Protein AF-A0A7Z8VTH8-F1 (afdb_monomer_lite)

Secondary structure (DSSP, 8-state):
-HHHHHHHHHHHHHHHHHHHHHHHHHHHHHHHTTT-----TTHHHHHHHHHHHHHHHHHHHHHHHTTS-HHHHHH-TTTTHHHHHHHHHHHHHHHHHHHHHHHHHHHHHHHHHHHHHHHHHHHHHHHHHHHHHHHHHHHHHHHHHHHHHHHHHHHHHHHHHHHHHHHHHHHHHHS-----PPPPP---S-----HHHHHHHHHHHHHHHHHHHHHHHHHHH--------------------SSHHHHHHHTTSGGGS---------------

pLDDT: mean 79.82, std 19.03, range [37.94, 98.25]

Structure (mmCIF, N/CA/C/O backbone):
data_AF-A0A7Z8VTH8-F1
#
_entry.id   AF-A0A7Z8VTH8-F1
#
loop_
_atom_site.group_PDB
_atom_site.id
_atom_site.type_symbol
_atom_site.label_atom_id
_atom_site.label_alt_id
_atom_site.label_comp_id
_atom_site.label_asym_id
_atom_site.label_entity_id
_atom_site.label_seq_id
_atom_site.pdbx_PDB_ins_code
_atom_site.Cartn_x
_atom_site.Cartn_y
_atom_site.Cartn_z
_atom_site.occupancy
_atom_site.B_iso_or_equiv
_atom_site.auth_seq_id
_atom_site.auth_comp_id
_atom_site.auth_asym_id
_atom_site.auth_atom_id
_atom_site.pdbx_PDB_model_num
ATOM 1 N N . MET A 1 1 ? -20.161 9.869 16.207 1.00 66.50 1 MET A N 1
ATOM 2 C CA . MET A 1 1 ? -20.564 9.510 14.821 1.00 66.50 1 MET A CA 1
ATOM 3 C C . MET A 1 1 ? -19.624 10.019 13.720 1.00 66.50 1 MET A C 1
ATOM 5 O O . MET A 1 1 ? -19.183 9.193 12.929 1.00 66.50 1 MET A O 1
ATOM 9 N N . ALA A 1 2 ? -19.287 11.316 13.635 1.00 85.69 2 ALA A N 1
ATOM 10 C CA . ALA A 1 2 ? -18.495 11.866 12.516 1.00 85.69 2 ALA A CA 1
ATOM 11 C C . ALA A 1 2 ? -17.156 11.136 12.246 1.00 85.69 2 ALA A C 1
ATOM 13 O O . ALA A 1 2 ? -16.890 10.750 11.109 1.00 85.69 2 ALA A O 1
ATOM 14 N N . ARG A 1 3 ? -16.361 10.862 13.294 1.00 85.38 3 ARG A N 1
ATOM 15 C CA . ARG A 1 3 ? -15.050 10.185 13.196 1.00 85.38 3 ARG A CA 1
ATOM 16 C C . ARG A 1 3 ? -15.114 8.802 12.532 1.00 85.38 3 ARG A C 1
ATOM 18 O O . ARG A 1 3 ? -14.279 8.510 11.686 1.00 85.38 3 ARG A O 1
ATOM 25 N N . PHE A 1 4 ? -16.119 7.981 12.848 1.00 87.94 4 PHE A N 1
ATOM 26 C CA . PHE A 1 4 ? -16.280 6.656 12.232 1.00 87.94 4 PHE A CA 1
ATOM 27 C C . PHE A 1 4 ? -16.611 6.754 10.734 1.00 87.94 4 PHE A C 1
ATOM 29 O O . PHE A 1 4 ? -16.011 6.055 9.923 1.00 87.94 4 PHE A O 1
ATOM 36 N N . ARG A 1 5 ? -17.502 7.680 10.341 1.00 89.38 5 ARG A N 1
ATOM 37 C CA . ARG A 1 5 ? -17.813 7.927 8.919 1.00 89.38 5 ARG A CA 1
ATOM 38 C C . ARG A 1 5 ? -16.582 8.420 8.151 1.00 89.38 5 ARG A C 1
ATOM 40 O O . ARG A 1 5 ? -16.331 7.952 7.044 1.00 89.38 5 ARG A O 1
ATOM 47 N N . ALA A 1 6 ? -15.801 9.323 8.749 1.00 92.38 6 ALA A N 1
ATOM 48 C CA . ALA A 1 6 ? -14.549 9.811 8.173 1.00 92.38 6 ALA A CA 1
ATOM 49 C C . ALA A 1 6 ? -13.518 8.683 7.996 1.00 92.38 6 ALA A C 1
ATOM 51 O O . ALA A 1 6 ? -12.901 8.586 6.939 1.00 92.38 6 ALA A O 1
ATOM 52 N N . LEU A 1 7 ? -13.390 7.792 8.984 1.00 93.00 7 LEU A N 1
ATOM 53 C CA . LEU A 1 7 ? -12.475 6.652 8.933 1.00 93.00 7 LEU A CA 1
ATOM 54 C C . LEU A 1 7 ? -12.912 5.578 7.920 1.00 93.00 7 LEU A C 1
ATOM 56 O O . LEU A 1 7 ? -12.076 4.973 7.259 1.00 93.00 7 LEU A O 1
ATOM 60 N N . ASN A 1 8 ? -14.219 5.378 7.728 1.00 93.94 8 ASN A N 1
ATOM 61 C CA . ASN A 1 8 ? -14.727 4.507 6.666 1.00 93.94 8 ASN A CA 1
ATOM 62 C C . ASN A 1 8 ? -14.492 5.119 5.268 1.00 93.94 8 ASN A C 1
ATOM 64 O O . ASN A 1 8 ? -14.147 4.412 4.324 1.00 93.94 8 ASN A O 1
ATOM 68 N N . LYS A 1 9 ? -14.602 6.451 5.134 1.00 95.94 9 LYS A N 1
ATOM 69 C CA . LYS A 1 9 ? -14.237 7.167 3.898 1.00 95.94 9 LYS A CA 1
ATOM 70 C C . LYS A 1 9 ? -12.737 7.047 3.599 1.00 95.94 9 LYS A C 1
ATOM 72 O O . LYS A 1 9 ? -12.383 6.776 2.454 1.00 95.94 9 LYS A O 1
ATOM 77 N N . SER A 1 10 ? -11.864 7.217 4.596 1.00 95.12 10 SER A N 1
ATOM 78 C CA . SER A 1 10 ? -10.416 7.057 4.399 1.00 95.12 10 SER A CA 1
ATOM 79 C C . SER A 1 10 ? -10.020 5.603 4.143 1.00 95.12 10 SER A C 1
ATOM 81 O O . SER A 1 10 ? -9.118 5.371 3.345 1.00 95.12 10 SER A O 1
ATOM 83 N N . PHE A 1 11 ? -10.723 4.622 4.721 1.00 96.50 11 PHE A N 1
ATOM 84 C CA . PHE A 1 11 ? -10.548 3.208 4.383 1.00 96.50 11 PHE A CA 1
ATOM 85 C C . PHE A 1 11 ? -10.874 2.929 2.915 1.00 96.50 11 PHE A C 1
ATOM 87 O O . PHE A 1 11 ? -10.060 2.320 2.227 1.00 96.50 11 PHE A O 1
ATOM 94 N N . ASN A 1 12 ? -12.013 3.417 2.415 1.00 96.31 12 ASN A N 1
ATOM 95 C CA . ASN A 1 12 ? -12.378 3.257 1.007 1.00 96.31 12 ASN A CA 1
ATOM 96 C C . ASN A 1 12 ? -11.332 3.900 0.083 1.00 96.31 12 ASN A C 1
ATOM 98 O O . ASN A 1 12 ? -10.871 3.244 -0.845 1.00 96.31 12 ASN A O 1
ATOM 102 N N . ALA A 1 13 ? -10.893 5.127 0.385 1.00 97.00 13 ALA A N 1
ATOM 103 C CA . ALA A 1 13 ? -9.860 5.818 -0.389 1.00 97.00 13 ALA A CA 1
ATOM 104 C C . ALA A 1 13 ? -8.500 5.090 -0.356 1.00 97.00 13 ALA A C 1
ATOM 106 O O . ALA A 1 13 ? -7.877 4.900 -1.395 1.00 97.00 13 ALA A O 1
ATOM 107 N N . ALA A 1 14 ? -8.049 4.623 0.813 1.00 96.38 14 ALA A N 1
ATOM 108 C CA . ALA A 1 14 ? -6.799 3.869 0.942 1.00 96.38 14 ALA A CA 1
ATOM 109 C C . ALA A 1 14 ? -6.876 2.472 0.302 1.00 96.38 14 ALA A C 1
ATOM 111 O O . ALA A 1 14 ? -5.869 1.956 -0.176 1.00 96.38 14 ALA A O 1
ATOM 112 N N . SER A 1 15 ? -8.062 1.858 0.276 1.00 96.75 15 SER A N 1
ATOM 113 C CA . SER A 1 15 ? -8.313 0.593 -0.419 1.00 96.75 15 SER A CA 1
ATOM 114 C C . SER A 1 15 ? -8.270 0.785 -1.935 1.00 96.75 15 SER A C 1
ATOM 116 O O . SER A 1 15 ? -7.608 0.023 -2.636 1.00 96.75 15 SER A O 1
ATOM 118 N N . GLU A 1 16 ? -8.900 1.849 -2.441 1.00 97.62 16 GLU A N 1
ATOM 119 C CA . GLU A 1 16 ? -8.826 2.247 -3.847 1.00 97.62 16 GLU A CA 1
ATOM 120 C C . GLU A 1 16 ? -7.375 2.535 -4.263 1.00 97.62 16 GLU A C 1
ATOM 122 O O . GLU A 1 16 ? -6.918 2.032 -5.289 1.00 97.62 16 GLU A O 1
ATOM 127 N N . GLU A 1 17 ? -6.617 3.257 -3.434 1.00 97.38 17 GLU A N 1
ATOM 128 C CA . GLU A 1 17 ? -5.207 3.554 -3.697 1.00 97.38 17 GLU A CA 1
ATOM 129 C C . GLU A 1 17 ? -4.325 2.295 -3.658 1.00 97.38 17 GLU A C 1
ATOM 131 O O . GLU A 1 17 ? -3.475 2.101 -4.527 1.00 97.38 17 GLU A O 1
ATOM 136 N N . ALA A 1 18 ? -4.567 1.365 -2.727 1.00 97.12 18 ALA A N 1
ATOM 137 C CA . ALA A 1 18 ? -3.875 0.073 -2.687 1.00 97.12 18 ALA A CA 1
ATOM 138 C C . ALA A 1 18 ? -4.177 -0.800 -3.922 1.00 97.12 18 ALA A C 1
ATOM 140 O O . ALA A 1 18 ? -3.316 -1.561 -4.365 1.00 97.12 18 ALA A O 1
ATOM 141 N N . VAL A 1 19 ? -5.374 -0.680 -4.510 1.00 97.94 19 VAL A N 1
ATOM 142 C CA . VAL A 1 19 ? -5.742 -1.363 -5.763 1.00 97.94 19 VAL A CA 1
ATOM 143 C C . VAL A 1 19 ? -5.096 -0.681 -6.974 1.00 97.94 19 VAL A C 1
ATOM 145 O O . VAL A 1 19 ? -4.541 -1.378 -7.824 1.00 97.94 19 VAL A O 1
ATOM 148 N N . LYS A 1 20 ? -5.101 0.657 -7.045 1.00 97.94 20 LYS A N 1
ATOM 149 C CA . LYS A 1 20 ? -4.452 1.432 -8.120 1.00 97.94 20 LYS A CA 1
ATOM 150 C C . LYS A 1 20 ? -2.940 1.214 -8.152 1.00 97.94 20 LYS A C 1
ATOM 152 O O . LYS A 1 20 ? -2.399 0.862 -9.200 1.00 97.94 20 LYS A O 1
ATOM 157 N N . SER A 1 21 ? -2.269 1.361 -7.012 1.00 97.62 21 SER A N 1
ATOM 158 C CA . SER A 1 21 ? -0.819 1.147 -6.894 1.00 97.62 21 SER A CA 1
ATOM 159 C C . SER A 1 21 ? -0.431 -0.303 -7.206 1.00 97.62 21 SER A C 1
ATOM 161 O O . SER A 1 21 ? 0.520 -0.530 -7.955 1.00 97.62 21 SER A O 1
ATOM 163 N N . LYS A 1 22 ? -1.220 -1.297 -6.766 1.00 97.62 22 LYS A N 1
ATOM 164 C CA . LYS A 1 22 ? -1.027 -2.693 -7.194 1.00 97.62 22 LYS A CA 1
ATOM 165 C C . LYS A 1 22 ? -1.185 -2.864 -8.707 1.00 97.62 22 LYS A C 1
ATOM 167 O O . LYS A 1 22 ? -0.344 -3.500 -9.335 1.00 97.62 22 LYS A O 1
ATOM 172 N N . ALA A 1 23 ? -2.228 -2.290 -9.309 1.00 97.38 23 ALA A N 1
ATOM 173 C CA . ALA A 1 23 ? -2.442 -2.375 -10.752 1.00 97.38 23 ALA A CA 1
ATOM 174 C C . ALA A 1 23 ? -1.300 -1.713 -11.548 1.00 97.38 23 ALA A C 1
ATOM 176 O O . ALA A 1 23 ? -0.911 -2.233 -12.595 1.00 97.38 23 ALA A O 1
ATOM 177 N N . ARG A 1 24 ? -0.717 -0.617 -11.035 1.00 95.69 24 ARG A N 1
ATOM 178 C CA . ARG A 1 24 ? 0.490 0.029 -11.581 1.00 95.69 24 ARG A CA 1
ATOM 179 C C . ARG A 1 24 ? 1.700 -0.911 -11.526 1.00 95.69 24 ARG A C 1
ATOM 181 O O . ARG A 1 24 ? 2.345 -1.107 -12.554 1.00 95.69 24 ARG A O 1
ATOM 188 N N . LEU A 1 25 ? 1.965 -1.535 -10.377 1.00 96.75 25 LEU A N 1
ATOM 189 C CA . LEU A 1 25 ? 3.042 -2.518 -10.201 1.00 96.75 25 LEU A CA 1
ATOM 190 C C . LEU A 1 25 ? 2.874 -3.729 -11.137 1.00 96.75 25 LEU A C 1
ATOM 192 O O . LEU A 1 25 ? 3.803 -4.096 -11.857 1.00 96.75 25 LEU A O 1
ATOM 196 N N . ASP A 1 26 ? 1.671 -4.302 -11.205 1.00 96.50 26 ASP A N 1
ATOM 197 C CA . ASP A 1 26 ? 1.352 -5.414 -12.107 1.00 96.50 26 ASP A CA 1
ATOM 198 C C . ASP A 1 26 ? 1.498 -5.011 -13.586 1.00 96.50 26 ASP A C 1
ATOM 200 O O . ASP A 1 26 ? 1.944 -5.816 -14.408 1.00 96.50 26 ASP A O 1
ATOM 204 N N . ALA A 1 27 ? 1.151 -3.772 -13.952 1.00 94.75 27 ALA A N 1
ATOM 205 C CA . ALA A 1 27 ? 1.325 -3.250 -15.306 1.00 94.75 27 ALA A CA 1
ATOM 206 C C . ALA A 1 27 ? 2.806 -3.063 -15.676 1.00 94.75 27 ALA A C 1
ATOM 208 O O . ALA A 1 27 ? 3.191 -3.444 -16.785 1.00 94.75 27 ALA A O 1
ATOM 209 N N . VAL A 1 28 ? 3.630 -2.546 -14.756 1.00 93.94 28 VAL A N 1
ATOM 210 C CA . VAL A 1 28 ? 5.092 -2.428 -14.910 1.00 93.94 28 VAL A CA 1
ATOM 211 C C . VAL A 1 28 ? 5.719 -3.810 -15.089 1.00 93.94 28 VAL A C 1
ATOM 213 O O . VAL A 1 28 ? 6.362 -4.053 -16.111 1.00 93.94 28 VAL A O 1
ATOM 216 N N . ASN A 1 29 ? 5.433 -4.756 -14.191 1.00 94.69 29 ASN A N 1
ATOM 217 C CA . ASN A 1 29 ? 5.931 -6.133 -14.279 1.00 94.69 29 ASN A CA 1
ATOM 218 C C . ASN A 1 29 ? 5.522 -6.811 -15.599 1.00 94.69 29 ASN A C 1
ATOM 220 O O . ASN A 1 29 ? 6.360 -7.378 -16.300 1.00 94.69 29 ASN A O 1
ATOM 224 N N . LYS A 1 30 ? 4.252 -6.684 -16.014 1.00 94.62 30 LYS A N 1
ATOM 225 C CA . LYS A 1 30 ? 3.772 -7.204 -17.310 1.00 94.62 30 LYS A CA 1
ATOM 226 C C . LYS A 1 30 ? 4.384 -6.486 -18.513 1.00 94.62 30 LYS A C 1
ATOM 228 O O . LYS A 1 30 ? 4.374 -7.042 -19.608 1.00 94.62 30 LYS A O 1
ATOM 233 N N . ALA A 1 31 ? 4.829 -5.240 -18.390 1.00 90.75 31 ALA A N 1
ATOM 234 C CA . ALA A 1 31 ? 5.478 -4.518 -19.481 1.00 90.75 31 ALA A CA 1
ATOM 235 C C . ALA A 1 31 ? 6.957 -4.918 -19.616 1.00 90.75 31 ALA A C 1
ATOM 237 O O . ALA A 1 31 ? 7.385 -5.208 -20.734 1.00 90.75 31 ALA A O 1
ATOM 238 N N . ILE A 1 32 ? 7.675 -5.064 -18.495 1.00 89.12 32 ILE A N 1
ATOM 239 C CA . ILE A 1 32 ? 9.040 -5.614 -18.435 1.00 89.12 32 ILE A CA 1
ATOM 240 C C . ILE A 1 32 ? 9.062 -7.049 -18.986 1.00 89.12 32 ILE A C 1
ATOM 242 O O . ILE A 1 32 ? 9.819 -7.337 -19.908 1.00 89.12 32 ILE A O 1
ATOM 246 N N . ALA A 1 33 ? 8.150 -7.920 -18.535 1.00 89.81 33 ALA A N 1
ATOM 247 C CA . ALA A 1 33 ? 8.037 -9.303 -19.021 1.00 89.81 33 ALA A CA 1
ATOM 248 C C . ALA A 1 33 ? 7.705 -9.422 -20.525 1.00 89.81 33 ALA A C 1
ATOM 250 O O . ALA A 1 33 ? 7.958 -10.455 -21.137 1.00 89.81 33 ALA A O 1
ATOM 251 N N . ARG A 1 34 ? 7.149 -8.367 -21.140 1.00 90.38 34 ARG A N 1
ATOM 252 C CA . ARG A 1 34 ? 6.893 -8.277 -22.592 1.00 90.38 34 ARG A CA 1
ATOM 253 C C . ARG A 1 34 ? 8.010 -7.552 -23.358 1.00 90.38 34 ARG A C 1
ATOM 255 O O . ARG A 1 34 ? 7.802 -7.190 -24.513 1.00 90.38 34 ARG A O 1
ATOM 262 N N . GLY A 1 35 ? 9.152 -7.279 -22.721 1.00 81.38 35 GLY A N 1
ATOM 263 C CA . GLY A 1 35 ? 10.290 -6.580 -23.326 1.00 81.38 35 GLY A CA 1
ATOM 264 C C . GLY A 1 35 ? 10.005 -5.130 -23.732 1.00 81.38 35 GLY A C 1
ATOM 265 O O . GLY A 1 35 ? 10.738 -4.566 -24.543 1.00 81.38 35 GLY A O 1
ATOM 266 N N . LYS A 1 36 ? 8.933 -4.512 -23.214 1.00 81.50 36 LYS A N 1
ATOM 267 C CA . LYS A 1 36 ? 8.570 -3.134 -23.566 1.00 81.50 36 LYS A CA 1
ATOM 268 C C . LYS A 1 36 ? 9.475 -2.135 -22.843 1.00 81.50 36 LYS A C 1
ATOM 270 O O . LYS A 1 36 ? 9.894 -2.360 -21.707 1.00 81.50 36 LYS A O 1
ATOM 275 N N . THR A 1 37 ? 9.735 -0.995 -23.481 1.00 77.00 37 THR A N 1
ATOM 276 C CA . THR A 1 37 ? 10.407 0.143 -22.843 1.00 77.00 37 THR A CA 1
ATOM 277 C C . THR A 1 37 ? 9.525 0.676 -21.711 1.00 77.00 37 THR A C 1
ATOM 279 O O . THR A 1 37 ? 8.504 1.311 -21.966 1.00 77.00 37 THR A O 1
ATOM 282 N N . VAL A 1 38 ? 9.910 0.400 -20.463 1.00 82.75 38 VAL A N 1
ATOM 283 C CA . VAL A 1 38 ? 9.312 0.986 -19.257 1.00 82.75 38 VAL A CA 1
ATOM 284 C C . VAL A 1 38 ? 10.351 1.917 -18.661 1.00 82.75 38 VAL A C 1
ATOM 286 O O . VAL A 1 38 ? 11.401 1.467 -18.218 1.00 82.75 38 VAL A O 1
ATOM 289 N N . VAL A 1 39 ? 10.079 3.213 -18.737 1.00 83.00 39 VAL A N 1
ATOM 290 C CA . VAL A 1 39 ? 10.993 4.293 -18.354 1.00 83.00 39 VAL A CA 1
ATOM 291 C C . VAL A 1 39 ? 10.142 5.409 -17.726 1.00 83.00 39 VAL A C 1
ATOM 293 O O . VAL A 1 39 ? 9.043 5.663 -18.246 1.00 83.00 39 VAL A O 1
ATOM 296 N N . PRO A 1 40 ? 10.592 6.061 -16.633 1.00 84.25 40 PRO A N 1
ATOM 297 C CA . PRO A 1 40 ? 9.887 7.183 -16.011 1.00 84.25 40 PRO A CA 1
ATOM 298 C C . PRO A 1 40 ? 9.521 8.288 -17.011 1.00 84.25 40 PRO A C 1
ATOM 300 O O . PRO A 1 40 ? 10.208 8.496 -18.011 1.00 84.25 40 PRO A O 1
ATOM 303 N N . ALA A 1 41 ? 8.426 9.008 -16.752 1.00 82.94 41 ALA A N 1
ATOM 304 C CA . ALA A 1 41 ? 7.882 9.998 -17.691 1.00 82.94 41 ALA A CA 1
ATOM 305 C C . ALA A 1 41 ? 8.875 11.125 -18.046 1.00 82.94 41 ALA A C 1
ATOM 307 O O . ALA A 1 41 ? 8.833 11.660 -19.155 1.00 82.94 41 ALA A O 1
ATOM 308 N N . GLU A 1 42 ? 9.783 11.450 -17.126 1.00 83.69 42 GLU A N 1
ATOM 309 C CA . GLU A 1 42 ? 10.840 12.450 -17.303 1.00 83.69 42 GLU A CA 1
ATOM 310 C C . GLU 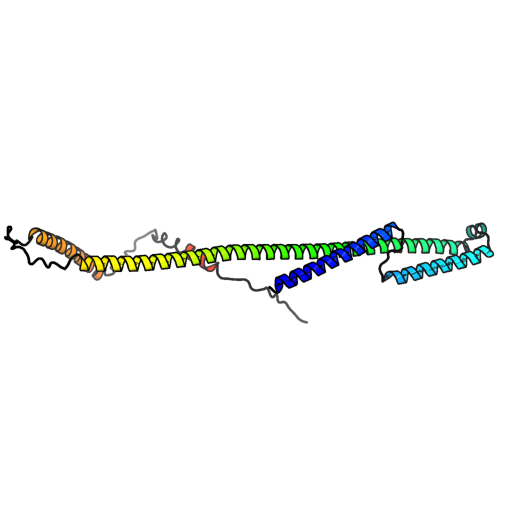A 1 42 ? 11.866 11.994 -18.359 1.00 83.69 42 GLU A C 1
ATOM 312 O O . GLU A 1 42 ? 12.125 12.699 -19.341 1.00 83.69 42 GLU A O 1
ATOM 317 N N . ASP A 1 43 ? 12.340 10.751 -18.242 1.00 85.06 43 ASP A N 1
ATOM 318 C CA . ASP A 1 43 ? 13.343 10.145 -19.124 1.00 85.06 43 ASP A CA 1
ATOM 319 C C . ASP A 1 43 ? 12.800 9.750 -20.511 1.00 85.06 43 ASP A C 1
ATOM 321 O O . ASP A 1 43 ? 13.564 9.644 -21.475 1.00 85.06 43 ASP A O 1
ATOM 325 N N . GLN A 1 44 ? 11.480 9.587 -20.680 1.00 86.62 44 GLN A N 1
ATOM 326 C CA . GLN A 1 44 ? 10.862 9.243 -21.975 1.00 86.62 44 GLN A CA 1
ATOM 327 C C . GLN A 1 44 ? 11.156 10.256 -23.095 1.00 86.62 44 GLN A C 1
ATOM 329 O O . GLN A 1 44 ? 11.119 9.908 -24.280 1.00 86.62 44 GLN A O 1
ATOM 334 N N . LYS A 1 45 ? 11.426 11.525 -22.763 1.00 88.81 45 LYS A N 1
ATOM 335 C CA . LYS A 1 45 ? 11.859 12.525 -23.754 1.00 88.81 45 LYS A CA 1
ATOM 336 C C . LYS A 1 45 ? 13.296 12.257 -24.206 1.00 88.81 45 LYS A C 1
ATOM 338 O O . LYS A 1 45 ? 13.532 12.176 -25.408 1.00 88.81 45 LYS A O 1
ATOM 343 N N . GLY A 1 46 ? 14.217 12.052 -23.263 1.00 89.12 46 GLY A N 1
ATOM 344 C CA . GLY A 1 46 ? 15.616 11.724 -23.555 1.00 89.12 46 GLY A CA 1
ATOM 345 C C . GLY A 1 46 ? 15.757 10.413 -24.332 1.00 89.12 46 GLY A C 1
ATOM 346 O O . GLY A 1 46 ? 16.462 10.367 -25.337 1.00 89.12 46 GLY A O 1
ATOM 347 N N . MET A 1 47 ? 15.003 9.381 -23.943 1.00 90.00 47 MET A N 1
ATOM 348 C CA . MET A 1 47 ? 14.985 8.085 -24.626 1.00 90.00 47 MET A CA 1
ATOM 349 C C . MET A 1 47 ? 14.606 8.217 -26.109 1.00 90.00 47 MET A C 1
ATOM 351 O O . MET A 1 47 ? 15.330 7.723 -26.971 1.00 90.00 47 MET A O 1
ATOM 355 N N . ARG A 1 48 ? 13.538 8.966 -26.426 1.00 91.12 48 ARG A N 1
ATOM 356 C CA . ARG A 1 48 ? 13.115 9.209 -27.818 1.00 91.12 48 ARG A CA 1
ATOM 357 C C . ARG A 1 48 ? 14.153 9.974 -28.641 1.00 91.12 48 ARG A C 1
ATOM 359 O O . ARG A 1 48 ? 14.280 9.715 -29.832 1.00 91.12 48 ARG A O 1
ATOM 366 N N . VAL A 1 49 ? 14.909 10.892 -28.031 1.00 94.12 49 VAL A N 1
ATOM 367 C CA . VAL A 1 49 ? 16.008 11.601 -28.715 1.00 94.12 49 VAL A CA 1
ATOM 368 C C . VAL A 1 49 ? 17.147 10.639 -29.070 1.00 94.12 49 VAL A C 1
ATOM 370 O O . VAL A 1 49 ? 17.685 10.718 -30.175 1.00 94.12 49 VAL A O 1
ATOM 373 N N . LEU A 1 50 ? 17.488 9.700 -28.182 1.00 92.62 50 LEU A N 1
ATOM 374 C CA . LEU A 1 50 ? 18.504 8.676 -28.457 1.00 92.62 50 LEU A CA 1
ATOM 375 C C . LEU A 1 50 ? 18.029 7.678 -29.523 1.00 92.62 50 LEU A C 1
ATOM 377 O O . LEU A 1 50 ? 18.790 7.363 -30.436 1.00 92.62 50 LEU A O 1
ATOM 381 N N . GLU A 1 51 ? 16.771 7.233 -29.459 1.00 92.94 51 GLU A N 1
ATOM 382 C CA . GLU A 1 51 ? 16.165 6.343 -30.461 1.00 92.94 51 GLU A CA 1
ATOM 383 C C . GLU A 1 51 ? 16.100 7.012 -31.853 1.00 92.94 51 GLU A C 1
ATOM 385 O O . GLU A 1 51 ? 16.487 6.394 -32.844 1.00 92.94 51 GLU A O 1
ATOM 390 N N . LEU A 1 52 ? 15.741 8.301 -31.937 1.00 95.75 52 LEU A N 1
ATOM 391 C CA . LEU A 1 52 ? 15.772 9.072 -33.190 1.00 95.75 52 LEU A CA 1
ATOM 392 C C . LEU A 1 52 ? 17.202 9.252 -33.732 1.00 95.75 52 LEU A C 1
ATOM 394 O O . LEU A 1 52 ? 17.432 9.148 -34.937 1.00 95.75 52 LEU A O 1
ATOM 398 N N . ARG A 1 53 ? 18.185 9.495 -32.854 1.00 95.69 53 ARG A N 1
ATOM 399 C CA . ARG A 1 53 ? 19.602 9.565 -33.247 1.00 95.69 53 ARG A CA 1
ATOM 400 C C . ARG A 1 53 ? 20.094 8.222 -33.790 1.00 95.69 53 ARG A C 1
ATOM 402 O O . ARG A 1 53 ? 20.807 8.211 -34.790 1.00 95.69 53 ARG A O 1
ATOM 409 N N . LEU A 1 54 ? 19.698 7.111 -33.169 1.00 94.50 54 LEU A N 1
ATOM 410 C CA . LEU A 1 54 ? 20.024 5.761 -33.628 1.00 94.50 54 LEU A CA 1
ATOM 411 C C . LEU A 1 54 ? 19.419 5.484 -35.011 1.00 94.50 54 LEU A C 1
ATOM 413 O O . LEU A 1 54 ? 20.132 5.009 -35.893 1.00 94.50 54 LEU A O 1
ATOM 417 N N . GLN A 1 55 ? 18.150 5.847 -35.230 1.00 95.50 55 GLN A N 1
ATOM 418 C CA . GLN A 1 55 ? 17.510 5.748 -36.545 1.00 95.50 55 GLN A CA 1
ATOM 419 C C . GLN A 1 55 ? 18.283 6.547 -37.606 1.00 95.50 55 GLN A C 1
ATOM 421 O O . GLN A 1 55 ? 18.630 5.996 -38.648 1.00 95.50 55 GLN A O 1
ATOM 426 N N . LYS A 1 56 ? 18.640 7.806 -37.317 1.00 95.50 56 LYS A N 1
ATOM 427 C CA . LYS A 1 56 ? 19.409 8.647 -38.247 1.00 95.50 56 LYS A CA 1
ATOM 428 C C . LYS A 1 56 ? 20.777 8.045 -38.596 1.00 95.50 56 LYS A C 1
ATOM 430 O O . LYS A 1 56 ? 21.178 8.085 -39.755 1.00 95.50 56 LYS A O 1
ATOM 435 N N . LEU A 1 57 ? 21.485 7.456 -37.627 1.00 93.31 57 LEU A N 1
ATOM 436 C CA . LEU A 1 57 ? 22.754 6.766 -37.895 1.00 93.31 57 LEU A CA 1
ATOM 437 C C . LEU A 1 57 ? 22.553 5.509 -38.761 1.00 93.31 57 LEU A C 1
ATOM 439 O O . LEU A 1 57 ? 23.376 5.242 -39.634 1.00 93.31 57 LEU A O 1
ATOM 443 N N . HIS A 1 58 ? 21.457 4.763 -38.574 1.00 92.88 58 HIS A N 1
ATOM 444 C CA . HIS A 1 58 ? 21.100 3.637 -39.447 1.00 92.88 58 HIS A CA 1
ATOM 445 C C . HIS A 1 58 ? 20.766 4.076 -40.879 1.00 92.88 58 HIS A C 1
ATOM 447 O O . HIS A 1 58 ? 21.196 3.416 -41.823 1.00 92.88 58 HIS A O 1
ATOM 453 N N . GLU A 1 59 ? 20.045 5.185 -41.056 1.00 93.50 59 GLU A N 1
ATOM 454 C CA . GLU A 1 59 ? 19.760 5.772 -42.373 1.00 93.50 59 GLU A CA 1
ATOM 455 C C . GLU A 1 59 ? 21.060 6.199 -43.072 1.00 93.50 59 GLU A C 1
ATOM 457 O O . GLU A 1 59 ? 21.304 5.808 -44.213 1.00 93.50 59 GLU A O 1
ATOM 462 N N . GLN A 1 60 ? 21.952 6.895 -42.357 1.00 89.25 60 GLN A N 1
ATOM 463 C CA . GLN A 1 60 ? 23.279 7.258 -42.865 1.00 89.25 60 GLN A CA 1
ATOM 464 C C . GLN A 1 60 ? 24.117 6.026 -43.233 1.00 89.25 60 GLN A C 1
ATOM 466 O O . GLN A 1 60 ? 24.784 6.034 -44.266 1.00 89.25 60 GLN A O 1
ATOM 471 N N . LEU A 1 61 ? 24.067 4.949 -42.438 1.00 87.81 61 LEU A N 1
ATOM 472 C CA . LEU A 1 61 ? 24.762 3.699 -42.755 1.00 87.81 61 LEU A CA 1
ATOM 473 C C . LEU A 1 61 ? 24.176 3.035 -44.008 1.00 87.81 61 LEU A C 1
ATOM 475 O O . LEU A 1 61 ? 24.934 2.562 -44.847 1.00 87.81 61 LEU A O 1
ATOM 479 N N . ALA A 1 62 ? 22.852 3.045 -44.178 1.00 89.19 62 ALA A N 1
ATOM 480 C CA . ALA A 1 62 ? 22.192 2.500 -45.363 1.00 89.19 62 ALA A CA 1
ATOM 481 C C . ALA A 1 62 ? 22.497 3.308 -46.640 1.00 89.19 62 ALA A C 1
ATOM 483 O O . ALA A 1 62 ? 22.557 2.739 -47.729 1.00 89.19 62 ALA A O 1
ATOM 484 N N . GLU A 1 63 ? 22.722 4.621 -46.539 1.00 87.31 63 GLU A N 1
ATOM 485 C CA . GLU A 1 63 ? 23.259 5.422 -47.648 1.00 87.31 63 GLU A CA 1
ATOM 486 C C . GLU A 1 63 ? 24.734 5.120 -47.936 1.00 87.31 63 GLU A C 1
ATOM 488 O O . GLU A 1 63 ? 25.153 5.151 -49.095 1.00 87.31 63 GLU A O 1
ATOM 493 N N . PHE A 1 64 ? 25.515 4.801 -46.902 1.00 83.56 64 PHE A N 1
ATOM 494 C CA . PHE A 1 64 ? 26.928 4.452 -47.024 1.00 83.56 64 PHE A CA 1
ATOM 495 C C . PHE A 1 64 ? 27.135 3.065 -47.658 1.00 83.56 64 PHE A C 1
ATOM 497 O O . PHE A 1 64 ? 27.942 2.930 -48.581 1.00 83.56 64 PHE A O 1
ATOM 504 N N . ASP A 1 65 ? 26.335 2.071 -47.251 1.00 84.50 65 ASP A N 1
ATOM 505 C CA . ASP A 1 65 ? 26.308 0.701 -47.795 1.00 84.50 65 ASP A CA 1
ATOM 506 C C . ASP A 1 65 ? 25.951 0.679 -49.306 1.00 84.50 65 ASP A C 1
ATOM 508 O O . ASP A 1 65 ? 26.313 -0.263 -50.008 1.00 84.50 65 ASP A O 1
ATOM 512 N N . LYS A 1 66 ? 25.309 1.729 -49.858 1.00 87.50 66 LYS A N 1
ATOM 513 C CA . LYS A 1 66 ? 25.090 1.880 -51.319 1.00 87.50 66 LYS A CA 1
ATOM 514 C C . LYS A 1 66 ? 26.367 2.211 -52.101 1.00 87.50 66 LYS A C 1
ATOM 516 O O . LYS A 1 66 ? 26.397 2.012 -53.312 1.00 87.50 66 LYS A O 1
ATOM 521 N N . LYS A 1 67 ? 27.382 2.781 -51.444 1.00 84.44 67 LYS A N 1
ATOM 522 C CA . LYS A 1 67 ? 28.637 3.244 -52.068 1.00 84.44 67 LYS A CA 1
ATOM 523 C C . LYS A 1 67 ? 29.826 2.338 -51.754 1.00 84.44 67 LYS A C 1
ATOM 525 O O . LYS A 1 67 ? 30.784 2.321 -52.522 1.00 84.44 67 LYS A O 1
ATOM 530 N N . TYR A 1 68 ? 29.775 1.600 -50.646 1.00 80.25 68 TYR A N 1
ATOM 531 C CA . TYR A 1 68 ? 30.889 0.800 -50.145 1.00 80.25 68 TYR A CA 1
ATOM 532 C C . TYR A 1 68 ? 30.411 -0.551 -49.605 1.00 80.25 68 TYR A C 1
ATOM 534 O O . TYR A 1 68 ? 29.490 -0.625 -48.798 1.00 80.25 68 TYR A O 1
ATOM 542 N N . THR A 1 69 ? 31.090 -1.631 -49.991 1.00 82.12 69 THR A N 1
ATOM 543 C CA . THR A 1 69 ? 30.819 -2.978 -49.469 1.00 82.12 69 THR A CA 1
ATOM 544 C C . THR A 1 69 ? 31.248 -3.099 -48.004 1.00 82.12 69 THR A C 1
ATOM 546 O O . THR A 1 69 ? 32.324 -2.630 -47.636 1.00 82.12 69 THR A O 1
ATOM 549 N N . ARG A 1 70 ? 30.489 -3.827 -47.173 1.00 76.31 70 ARG A N 1
ATOM 550 C CA . ARG A 1 70 ? 30.788 -4.029 -45.737 1.00 76.31 70 ARG A CA 1
ATOM 551 C C . ARG A 1 70 ? 32.221 -4.480 -45.420 1.00 76.31 70 ARG A C 1
ATOM 553 O O . ARG A 1 70 ? 32.810 -3.976 -44.469 1.00 76.31 70 ARG A O 1
ATOM 560 N N . ASN A 1 71 ? 32.814 -5.361 -46.232 1.00 77.50 71 ASN A N 1
ATOM 561 C CA . ASN A 1 71 ? 34.217 -5.770 -46.055 1.00 77.50 71 ASN A CA 1
ATOM 562 C C . ASN A 1 71 ? 35.199 -4.592 -46.207 1.00 77.50 71 ASN A C 1
ATOM 564 O O . ASN A 1 71 ? 36.201 -4.538 -45.503 1.00 77.50 71 ASN A O 1
ATOM 568 N N . TYR A 1 72 ? 34.904 -3.626 -47.080 1.00 76.06 72 TYR A N 1
ATOM 569 C CA . TYR A 1 72 ? 35.725 -2.427 -47.261 1.00 76.06 72 TYR A CA 1
ATOM 570 C C . TYR A 1 72 ? 35.607 -1.463 -46.069 1.00 76.06 72 TYR A C 1
ATOM 572 O O . TYR A 1 72 ? 36.599 -0.863 -45.659 1.00 76.06 72 TYR A O 1
ATOM 580 N N . LEU A 1 73 ? 34.418 -1.371 -45.459 1.00 74.12 73 LEU A N 1
ATOM 581 C CA . LEU A 1 73 ? 34.192 -0.592 -44.234 1.00 74.12 73 LEU A CA 1
ATOM 582 C C . LEU A 1 73 ? 34.961 -1.162 -43.035 1.00 74.12 73 LEU A C 1
ATOM 584 O O . LEU A 1 73 ? 35.510 -0.400 -42.244 1.00 74.12 73 LEU A O 1
ATOM 588 N N . ALA A 1 74 ? 35.031 -2.491 -42.920 1.00 76.88 74 ALA A N 1
ATOM 589 C CA . ALA A 1 74 ? 35.754 -3.167 -41.844 1.00 76.88 74 ALA A CA 1
ATOM 590 C C . ALA A 1 74 ? 37.283 -2.994 -41.939 1.00 76.88 74 ALA A C 1
ATOM 592 O O . ALA A 1 74 ? 37.950 -2.909 -40.909 1.00 76.88 74 ALA A O 1
ATOM 593 N N . LEU A 1 75 ? 37.836 -2.924 -43.157 1.00 79.94 75 LEU A N 1
ATOM 594 C CA . LEU A 1 75 ? 39.279 -2.762 -43.386 1.00 79.94 75 LEU A CA 1
ATOM 595 C C . LEU A 1 75 ? 39.787 -1.327 -43.179 1.00 79.94 75 LEU A C 1
ATOM 597 O O . LEU A 1 75 ? 40.983 -1.145 -42.958 1.00 79.94 75 LEU A O 1
ATOM 601 N N . ASN A 1 76 ? 38.925 -0.311 -43.280 1.00 76.00 76 ASN A N 1
ATOM 602 C CA . ASN A 1 76 ? 39.358 1.084 -43.343 1.00 76.00 76 ASN A CA 1
ATOM 603 C C . ASN A 1 76 ? 39.005 1.854 -42.047 1.00 76.00 76 ASN A C 1
ATOM 605 O O . ASN A 1 76 ? 37.820 2.093 -41.787 1.00 76.00 76 ASN A O 1
ATOM 609 N N . PRO A 1 77 ? 39.990 2.275 -41.219 1.00 76.56 77 PRO A N 1
ATOM 610 C CA . PRO A 1 77 ? 39.733 2.838 -39.886 1.00 76.56 77 PRO A CA 1
ATOM 611 C C . PRO A 1 77 ? 38.831 4.078 -39.873 1.00 76.56 77 PRO A C 1
ATOM 613 O O . PRO A 1 77 ? 38.065 4.271 -38.931 1.00 76.56 77 PRO A O 1
ATOM 616 N N . SER A 1 78 ? 38.894 4.900 -40.923 1.00 74.12 78 SER A N 1
ATOM 617 C CA . SER A 1 78 ? 38.069 6.104 -41.082 1.00 74.12 78 SER A CA 1
ATOM 618 C C . SER A 1 78 ? 36.596 5.798 -41.378 1.00 74.12 78 SER A C 1
ATOM 620 O O . SER A 1 78 ? 35.731 6.615 -41.070 1.00 74.12 78 SER A O 1
ATOM 622 N N . LEU A 1 79 ? 36.296 4.623 -41.943 1.00 71.31 79 LEU A N 1
ATOM 623 C CA . LEU A 1 79 ? 34.949 4.222 -42.365 1.00 71.31 79 LEU A CA 1
ATOM 624 C C . LEU A 1 79 ? 34.224 3.385 -41.297 1.00 71.31 79 LEU A C 1
ATOM 626 O O . LEU A 1 79 ? 32.999 3.436 -41.191 1.00 71.31 79 LEU A O 1
ATOM 630 N N . ASN A 1 80 ? 34.971 2.686 -40.438 1.00 79.44 80 ASN A N 1
ATOM 631 C CA . ASN A 1 80 ? 34.430 1.890 -39.327 1.00 79.44 80 ASN A CA 1
ATOM 632 C C . ASN A 1 80 ? 33.878 2.739 -38.151 1.00 79.44 80 ASN A C 1
ATOM 634 O O . ASN A 1 80 ? 33.338 2.215 -37.176 1.00 79.44 80 ASN A O 1
ATOM 638 N N . VAL A 1 81 ? 33.983 4.071 -38.221 1.00 85.50 81 VAL A N 1
ATOM 639 C CA . VAL A 1 81 ? 33.493 4.981 -37.171 1.00 85.50 81 VAL A CA 1
ATOM 640 C C . VAL A 1 81 ? 31.966 4.911 -37.024 1.00 85.50 81 VAL A C 1
ATOM 642 O O . VAL A 1 81 ? 31.463 4.896 -35.901 1.00 85.50 81 VAL A O 1
ATOM 645 N N . LEU A 1 82 ? 31.222 4.832 -38.132 1.00 86.25 82 LEU A N 1
ATOM 646 C CA . LEU A 1 82 ? 29.755 4.874 -38.117 1.00 86.25 82 LEU A CA 1
ATOM 647 C C . LEU A 1 82 ? 29.111 3.595 -37.526 1.00 86.25 82 LEU A C 1
ATOM 649 O O . LEU A 1 82 ? 28.294 3.733 -36.612 1.00 86.25 82 LEU A O 1
ATOM 653 N N . PRO A 1 83 ? 29.501 2.361 -37.923 1.00 87.81 83 PRO A N 1
ATOM 654 C CA . PRO A 1 83 ? 29.047 1.140 -37.248 1.00 87.81 83 PRO A CA 1
ATOM 655 C C . PRO A 1 83 ? 29.376 1.122 -35.750 1.00 87.81 83 PRO A C 1
ATOM 657 O O . PRO A 1 83 ? 28.546 0.713 -34.937 1.00 87.81 83 PRO A O 1
ATOM 660 N N . LYS A 1 84 ? 30.560 1.620 -35.365 1.00 89.56 84 LYS A N 1
ATOM 661 C CA . LYS A 1 84 ? 30.961 1.708 -33.957 1.00 89.56 84 LYS A CA 1
ATOM 662 C C . LYS A 1 84 ? 30.066 2.664 -33.162 1.00 89.56 84 LYS A C 1
ATOM 664 O O . LYS A 1 84 ? 29.593 2.287 -32.096 1.00 89.56 84 LYS A O 1
ATOM 669 N N . GLN A 1 85 ? 29.758 3.848 -33.700 1.00 91.56 85 GLN A N 1
ATOM 670 C CA . GLN A 1 85 ? 28.827 4.795 -33.067 1.00 91.56 85 GLN A CA 1
ATOM 671 C C . GLN A 1 85 ? 27.417 4.214 -32.882 1.00 91.56 85 GLN A C 1
ATOM 673 O O . GLN A 1 85 ? 26.772 4.504 -31.875 1.00 91.56 85 GLN A O 1
ATOM 678 N N . ILE A 1 86 ? 26.943 3.384 -33.818 1.00 93.44 86 ILE A N 1
ATOM 679 C CA . ILE A 1 86 ? 25.654 2.683 -33.707 1.00 93.44 86 ILE A CA 1
ATOM 680 C C . ILE A 1 86 ? 25.671 1.693 -32.537 1.00 93.44 86 ILE A C 1
ATOM 682 O O . ILE A 1 86 ? 24.768 1.729 -31.703 1.00 93.44 86 ILE A O 1
ATOM 686 N N . GLU A 1 87 ? 26.697 0.843 -32.425 1.00 94.19 87 GLU A N 1
ATOM 687 C CA . GLU A 1 87 ? 26.797 -0.115 -31.314 1.00 94.19 87 GLU A CA 1
ATOM 688 C C . GLU A 1 87 ? 27.069 0.568 -29.960 1.00 94.19 87 GLU A C 1
ATOM 690 O O . GLU A 1 87 ? 26.534 0.135 -28.939 1.00 94.19 87 GLU A O 1
ATOM 695 N N . ASP A 1 88 ? 27.827 1.667 -29.926 1.00 94.81 88 ASP A N 1
ATOM 696 C CA . ASP A 1 88 ? 28.027 2.480 -28.719 1.00 94.81 88 ASP A CA 1
ATOM 697 C C . ASP A 1 88 ? 26.700 3.098 -28.238 1.00 94.81 88 ASP A C 1
ATOM 699 O O . ASP A 1 88 ? 26.313 2.915 -27.080 1.00 94.81 88 ASP A O 1
ATOM 703 N N . LEU A 1 89 ? 25.943 3.738 -29.137 1.00 95.50 89 LEU A N 1
ATOM 704 C CA . LEU A 1 89 ? 24.643 4.341 -28.821 1.00 95.50 89 LEU A CA 1
ATOM 705 C C . LEU A 1 89 ? 23.590 3.288 -28.441 1.00 95.50 89 LEU A C 1
ATOM 707 O O . LEU A 1 89 ? 22.803 3.492 -27.520 1.00 95.50 89 LEU A O 1
ATOM 711 N N . LYS A 1 90 ? 23.588 2.128 -29.102 1.00 95.56 90 LYS A N 1
ATOM 712 C CA . LYS A 1 90 ? 22.723 0.988 -28.766 1.00 95.56 90 LYS A CA 1
ATOM 713 C C . LYS A 1 90 ? 23.028 0.438 -27.370 1.00 95.56 90 LYS A C 1
ATOM 715 O O . LYS A 1 90 ? 22.092 0.135 -26.629 1.00 95.56 90 LYS A O 1
ATOM 720 N N . ARG A 1 91 ? 24.306 0.352 -26.976 1.00 96.06 91 ARG A N 1
ATOM 721 C CA . ARG A 1 91 ? 24.707 -0.006 -25.603 1.00 96.06 91 ARG A CA 1
ATOM 722 C C . ARG A 1 91 ? 24.254 1.043 -24.586 1.00 96.06 91 ARG A C 1
ATOM 724 O O . ARG A 1 91 ? 23.731 0.665 -23.538 1.00 96.06 91 ARG A O 1
ATOM 731 N N . GLU A 1 92 ? 24.373 2.333 -24.902 1.00 94.31 92 GLU A N 1
ATOM 732 C CA . GLU A 1 92 ? 23.867 3.416 -24.047 1.00 94.31 92 GLU A CA 1
ATOM 733 C C . GLU A 1 92 ? 22.341 3.331 -23.856 1.00 94.31 92 GLU A C 1
ATOM 735 O O . GLU A 1 92 ? 21.857 3.358 -22.724 1.00 94.31 92 GLU A O 1
ATOM 740 N N . ILE A 1 93 ? 21.585 3.153 -24.945 1.00 93.00 93 ILE A N 1
ATOM 741 C CA . ILE A 1 93 ? 20.120 3.005 -24.939 1.00 93.00 93 ILE A CA 1
ATOM 742 C C . ILE A 1 93 ? 19.687 1.800 -24.095 1.00 93.00 93 ILE A C 1
ATOM 744 O O . ILE A 1 93 ? 18.758 1.921 -23.297 1.00 93.00 93 ILE A O 1
ATOM 748 N N . GLN A 1 94 ? 20.357 0.649 -24.220 1.00 92.56 94 GLN A N 1
ATOM 749 C CA . GLN A 1 94 ? 20.048 -0.532 -23.401 1.00 92.56 94 GLN A CA 1
ATOM 750 C C . GLN A 1 94 ? 20.392 -0.316 -21.922 1.00 92.56 94 GLN A C 1
ATOM 752 O O . GLN A 1 94 ? 19.593 -0.664 -21.055 1.00 92.56 94 GLN A O 1
ATOM 757 N N . SER A 1 95 ? 21.528 0.318 -21.618 1.00 92.94 95 SER A N 1
ATOM 758 C CA . SER A 1 95 ? 21.906 0.669 -20.243 1.00 92.94 95 SER A CA 1
ATOM 759 C C . SER A 1 95 ? 20.862 1.586 -19.589 1.00 92.94 95 SER A C 1
ATOM 761 O O . SER A 1 95 ? 20.326 1.266 -18.526 1.00 92.94 95 SER A O 1
ATOM 763 N N . LYS A 1 96 ? 20.473 2.671 -20.277 1.00 91.56 96 LYS A N 1
ATOM 764 C CA . LYS A 1 96 ? 19.424 3.598 -19.822 1.00 91.56 96 LYS A CA 1
ATOM 765 C C . LYS A 1 96 ? 18.057 2.925 -19.694 1.00 91.56 96 LYS A C 1
ATOM 767 O O . LYS A 1 96 ? 17.342 3.203 -18.736 1.00 91.56 96 LYS A O 1
ATOM 772 N N . ARG A 1 97 ? 17.702 2.010 -20.604 1.00 90.50 97 ARG A N 1
ATOM 773 C CA . ARG A 1 97 ? 16.459 1.225 -20.525 1.00 90.50 97 ARG A CA 1
ATOM 774 C C . ARG A 1 97 ? 16.430 0.341 -19.281 1.00 90.50 97 ARG A C 1
ATOM 776 O O . ARG A 1 97 ? 15.444 0.381 -18.557 1.00 90.50 97 ARG A O 1
ATOM 783 N N . ASN A 1 98 ? 17.497 -0.410 -19.014 1.00 91.25 98 ASN A N 1
ATOM 784 C CA . ASN A 1 98 ? 17.579 -1.298 -17.851 1.00 91.25 98 ASN A CA 1
ATOM 785 C C . ASN A 1 98 ? 17.552 -0.499 -16.536 1.00 91.25 98 ASN A C 1
ATOM 787 O O . ASN A 1 98 ? 16.850 -0.865 -15.596 1.00 91.25 98 ASN A O 1
ATOM 791 N N . PHE A 1 99 ? 18.259 0.633 -16.488 1.00 91.81 99 PHE A N 1
ATOM 792 C CA . PHE A 1 99 ? 18.230 1.551 -15.349 1.00 91.81 99 PHE A CA 1
ATOM 793 C C . PHE A 1 99 ? 16.826 2.139 -15.114 1.00 91.81 99 PHE A C 1
ATOM 795 O O . PHE A 1 99 ? 16.302 2.059 -14.004 1.00 91.81 99 PHE A O 1
ATOM 802 N N . GLY A 1 100 ? 16.171 2.636 -16.169 1.00 92.00 100 GLY A N 1
ATOM 803 C CA . GLY A 1 100 ? 14.805 3.163 -16.103 1.00 92.00 100 GLY A CA 1
ATOM 804 C C . GLY A 1 100 ? 13.751 2.110 -15.734 1.00 92.00 100 GLY A C 1
ATOM 805 O O . GLY A 1 100 ? 12.818 2.423 -14.998 1.00 92.00 100 GLY A O 1
ATOM 806 N N . GLN A 1 101 ? 13.918 0.856 -16.172 1.00 92.19 101 GLN A N 1
ATOM 807 C CA . GLN A 1 101 ? 13.072 -0.267 -15.751 1.00 92.19 101 GLN A CA 1
ATOM 808 C C . GLN A 1 101 ? 13.206 -0.538 -14.248 1.00 92.19 101 GLN A C 1
ATOM 810 O O . GLN A 1 101 ? 12.190 -0.702 -13.573 1.00 92.19 101 GLN A O 1
ATOM 815 N N . ASN A 1 102 ? 14.435 -0.540 -13.719 1.00 92.56 102 ASN A N 1
ATOM 816 C CA . ASN A 1 102 ? 14.689 -0.743 -12.291 1.00 92.56 102 ASN A CA 1
ATOM 817 C C . ASN A 1 102 ? 14.085 0.380 -11.436 1.00 92.56 102 ASN A C 1
ATOM 819 O O . ASN A 1 102 ? 13.451 0.082 -10.425 1.00 92.56 102 ASN A O 1
ATOM 823 N N . ILE A 1 103 ? 14.209 1.645 -11.860 1.00 93.38 103 ILE A N 1
ATOM 824 C CA . ILE A 1 103 ? 13.549 2.782 -11.193 1.00 93.38 103 ILE A CA 1
ATOM 825 C C . ILE A 1 103 ? 12.029 2.609 -11.229 1.00 93.38 103 ILE A C 1
ATOM 827 O O . ILE A 1 103 ? 11.395 2.569 -10.182 1.00 93.38 103 ILE A O 1
ATOM 831 N N . ALA A 1 104 ? 11.437 2.412 -12.411 1.00 93.00 104 ALA A N 1
ATOM 832 C CA . ALA A 1 104 ? 9.984 2.307 -12.551 1.00 93.00 104 ALA A CA 1
ATOM 833 C C . ALA A 1 104 ? 9.376 1.123 -11.770 1.00 93.00 104 ALA A C 1
ATOM 835 O O . ALA A 1 104 ? 8.233 1.210 -11.314 1.00 93.00 104 ALA A O 1
ATOM 836 N N . LEU A 1 105 ? 10.125 0.025 -11.610 1.00 94.44 105 LEU A N 1
ATOM 837 C CA . LEU A 1 105 ? 9.758 -1.103 -10.751 1.00 94.44 105 LEU A CA 1
ATOM 838 C C . LEU A 1 105 ? 9.880 -0.737 -9.267 1.00 94.44 105 LEU A C 1
ATOM 840 O O . LEU A 1 105 ? 8.943 -0.994 -8.513 1.00 94.44 105 LEU A O 1
ATOM 844 N N . SER A 1 106 ? 10.993 -0.122 -8.858 1.00 95.50 106 SER A N 1
ATOM 845 C CA . SER A 1 106 ? 11.228 0.323 -7.479 1.00 95.50 106 SER A CA 1
ATOM 846 C C . SER A 1 106 ? 10.158 1.314 -7.014 1.00 95.50 106 SER A C 1
ATOM 848 O O . SER A 1 106 ? 9.556 1.108 -5.961 1.00 95.50 106 SER A O 1
ATOM 850 N N . ASP A 1 107 ? 9.851 2.325 -7.828 1.00 95.00 107 ASP A N 1
ATOM 851 C CA . ASP A 1 107 ? 8.818 3.328 -7.558 1.00 95.00 107 ASP A CA 1
ATOM 852 C C . ASP A 1 107 ? 7.443 2.672 -7.387 1.00 95.00 107 ASP A C 1
ATOM 854 O O . ASP A 1 107 ? 6.778 2.859 -6.371 1.00 95.00 107 ASP A O 1
ATOM 858 N N . ALA A 1 108 ? 7.027 1.829 -8.341 1.00 95.94 108 ALA A N 1
ATOM 859 C CA . ALA A 1 108 ? 5.730 1.155 -8.274 1.00 95.94 108 ALA A CA 1
ATOM 860 C C . ALA A 1 108 ? 5.630 0.179 -7.084 1.00 95.94 108 ALA A C 1
ATOM 862 O O . ALA A 1 108 ? 4.550 -0.015 -6.518 1.00 95.94 108 ALA A O 1
ATOM 863 N N . GLN A 1 109 ? 6.749 -0.431 -6.682 1.00 97.38 109 GLN A N 1
ATOM 864 C CA . GLN A 1 109 ? 6.825 -1.294 -5.506 1.00 97.38 109 GLN A CA 1
ATOM 865 C C . GLN A 1 109 ? 6.750 -0.481 -4.205 1.00 97.38 109 GLN A C 1
ATOM 867 O O . GLN A 1 109 ? 6.079 -0.910 -3.260 1.00 97.38 109 GLN A O 1
ATOM 872 N N . GLN A 1 110 ? 7.396 0.687 -4.154 1.00 97.81 110 GLN A N 1
ATOM 873 C CA . GLN A 1 110 ? 7.337 1.620 -3.031 1.00 97.81 110 GLN A CA 1
ATOM 874 C C . GLN A 1 110 ? 5.926 2.197 -2.860 1.00 97.81 110 GLN A C 1
ATOM 876 O O . GLN A 1 110 ? 5.389 2.129 -1.753 1.00 97.81 110 GLN A O 1
ATOM 881 N N . ASP A 1 111 ? 5.297 2.663 -3.944 1.00 96.75 111 ASP A N 1
ATOM 882 C CA . ASP A 1 111 ? 3.909 3.145 -3.975 1.00 96.75 111 ASP A CA 1
ATOM 883 C C . ASP A 1 111 ? 2.950 2.106 -3.379 1.00 96.75 111 ASP A C 1
ATOM 885 O O . ASP A 1 111 ? 2.189 2.393 -2.451 1.00 96.75 111 ASP A O 1
ATOM 889 N N . TYR A 1 112 ? 3.015 0.865 -3.875 1.00 98.25 112 TYR A N 1
ATOM 890 C CA . TYR A 1 112 ? 2.154 -0.215 -3.399 1.00 98.25 112 TYR A CA 1
ATOM 891 C C . TYR A 1 112 ? 2.420 -0.570 -1.931 1.00 98.25 112 TYR A C 1
ATOM 893 O O . TYR A 1 112 ? 1.477 -0.793 -1.167 1.00 98.25 112 TYR A O 1
ATOM 901 N N . ASN A 1 113 ? 3.684 -0.581 -1.500 1.00 98.12 113 ASN A N 1
ATOM 902 C CA . ASN A 1 113 ? 4.035 -0.824 -0.102 1.00 98.12 113 ASN A CA 1
ATOM 903 C C . ASN A 1 113 ? 3.487 0.281 0.821 1.00 98.12 113 ASN A C 1
ATOM 905 O O . ASN A 1 113 ? 2.874 -0.035 1.844 1.00 98.12 113 ASN A O 1
ATOM 909 N N . ALA A 1 114 ? 3.628 1.554 0.440 1.00 98.00 114 ALA A N 1
ATOM 910 C CA . ALA A 1 114 ? 3.119 2.702 1.191 1.00 98.00 114 ALA A CA 1
ATOM 911 C C . ALA A 1 114 ? 1.580 2.714 1.271 1.00 98.00 114 ALA A C 1
ATOM 913 O O . ALA A 1 114 ? 1.009 2.901 2.354 1.00 98.00 114 ALA A O 1
ATOM 914 N N . ALA A 1 115 ? 0.894 2.430 0.159 1.00 97.81 115 ALA A N 1
ATOM 915 C CA . ALA A 1 115 ? -0.562 2.312 0.118 1.00 97.81 115 ALA A CA 1
ATOM 916 C C . ALA A 1 115 ? -1.060 1.138 0.984 1.00 97.81 115 ALA A C 1
ATOM 918 O O . ALA A 1 115 ? -1.968 1.299 1.805 1.00 97.81 115 ALA A O 1
ATOM 919 N N . ARG A 1 116 ? -0.410 -0.032 0.888 1.00 97.69 116 ARG A N 1
ATOM 920 C CA . ARG A 1 116 ? -0.715 -1.218 1.708 1.00 97.69 116 ARG A CA 1
ATOM 921 C C . ARG A 1 116 ? -0.497 -0.961 3.202 1.00 97.69 116 ARG A C 1
ATOM 923 O O . ARG A 1 116 ? -1.317 -1.394 4.014 1.00 97.69 116 ARG A O 1
ATOM 930 N N . GLN A 1 117 ? 0.574 -0.261 3.578 1.00 97.88 117 GLN A N 1
ATOM 931 C CA . GLN A 1 117 ? 0.842 0.121 4.967 1.00 97.88 117 GLN A CA 1
ATOM 932 C C . GLN A 1 117 ? -0.230 1.081 5.499 1.00 97.88 117 GLN A C 1
ATOM 934 O O . GLN A 1 117 ? -0.770 0.850 6.583 1.00 97.88 117 GLN A O 1
ATOM 939 N N . SER A 1 118 ? -0.597 2.097 4.715 1.00 96.81 118 SER A N 1
ATOM 940 C CA . SER A 1 118 ? -1.655 3.058 5.057 1.00 96.81 118 SER A CA 1
ATOM 941 C C . SER A 1 118 ? -3.004 2.363 5.275 1.00 96.81 118 SER A C 1
ATOM 943 O O . SER A 1 118 ? -3.645 2.548 6.313 1.00 96.81 118 SER A O 1
ATOM 945 N N . LEU A 1 119 ? -3.390 1.469 4.359 1.00 97.50 119 LEU A N 1
ATOM 946 C CA . LEU A 1 119 ? -4.597 0.648 4.479 1.00 97.50 119 LEU A CA 1
ATOM 947 C C . LEU A 1 119 ? -4.573 -0.241 5.735 1.00 97.50 119 LEU A C 1
ATOM 949 O O . LEU A 1 119 ? -5.584 -0.363 6.429 1.00 97.50 119 LEU A O 1
ATOM 953 N N . ALA A 1 120 ? -3.424 -0.841 6.066 1.00 97.38 120 ALA A N 1
ATOM 954 C CA . ALA A 1 120 ? -3.276 -1.675 7.257 1.00 97.38 120 ALA A CA 1
ATOM 955 C C . ALA A 1 120 ? -3.421 -0.880 8.568 1.00 97.38 120 ALA A C 1
ATOM 957 O O . ALA A 1 120 ? -4.004 -1.395 9.525 1.00 97.38 120 ALA A O 1
ATOM 958 N N . VAL A 1 121 ? -2.930 0.364 8.621 1.00 97.19 121 VAL A N 1
ATOM 959 C CA . VAL A 1 121 ? -3.104 1.262 9.777 1.00 97.19 121 VAL A CA 1
ATOM 960 C C . VAL A 1 121 ? -4.572 1.664 9.936 1.00 97.19 121 VAL A C 1
ATOM 962 O O . VAL A 1 121 ? -5.129 1.504 11.021 1.00 97.19 121 VAL A O 1
ATOM 965 N N . ILE A 1 122 ? -5.230 2.102 8.858 1.00 96.75 122 ILE A N 1
ATOM 966 C CA . ILE A 1 122 ? -6.647 2.503 8.892 1.00 96.75 122 ILE A CA 1
ATOM 967 C C . ILE A 1 122 ? -7.546 1.317 9.282 1.00 96.75 122 ILE A C 1
ATOM 969 O O . ILE A 1 122 ? -8.455 1.466 10.099 1.00 96.75 122 ILE A O 1
ATOM 973 N N . LYS A 1 123 ? -7.257 0.110 8.775 1.00 96.50 123 LYS A N 1
ATOM 974 C CA . LYS A 1 123 ? -7.980 -1.115 9.152 1.00 96.50 123 LYS A CA 1
ATOM 975 C C . LYS A 1 123 ? -7.841 -1.447 10.644 1.00 96.50 123 LYS A C 1
ATOM 977 O O . LYS A 1 123 ? -8.824 -1.864 11.253 1.00 96.50 123 LYS A O 1
ATOM 982 N N . ARG A 1 124 ? -6.661 -1.244 11.248 1.00 97.00 124 ARG A N 1
ATOM 983 C CA . ARG A 1 124 ? -6.479 -1.392 12.707 1.00 97.00 124 ARG A CA 1
ATOM 984 C C . ARG A 1 124 ? -7.330 -0.379 13.471 1.00 97.00 124 ARG A C 1
ATOM 986 O O . ARG A 1 124 ? -8.139 -0.790 14.292 1.00 97.00 124 ARG A O 1
ATOM 993 N N . GLN A 1 125 ? -7.257 0.902 13.106 1.00 95.38 125 GLN A N 1
ATOM 994 C CA . GLN A 1 125 ? -8.058 1.962 13.735 1.00 95.38 125 GLN A CA 1
ATOM 995 C C . GLN A 1 125 ? -9.575 1.703 13.653 1.00 95.38 125 GLN A C 1
ATOM 997 O O . GLN A 1 125 ? -10.295 1.991 14.608 1.00 95.38 125 GLN A O 1
ATOM 1002 N N . LEU A 1 126 ? -10.074 1.138 12.544 1.00 95.31 126 LEU A N 1
ATOM 1003 C CA . LEU A 1 126 ? -11.480 0.725 12.418 1.00 95.31 126 LEU A CA 1
ATOM 1004 C C . LEU A 1 126 ? -11.838 -0.402 13.390 1.00 95.31 126 LEU A C 1
ATOM 1006 O O . LEU A 1 126 ? -12.880 -0.337 14.042 1.00 95.31 126 LEU A O 1
ATOM 1010 N N . ASN A 1 127 ? -10.983 -1.420 13.497 1.00 94.50 127 ASN A N 1
ATOM 1011 C CA . ASN A 1 127 ? -11.191 -2.542 14.409 1.00 94.50 127 ASN A CA 1
ATOM 1012 C C . ASN A 1 127 ? -11.142 -2.097 15.879 1.00 94.50 127 ASN A C 1
ATOM 1014 O O . ASN A 1 127 ? -11.994 -2.512 16.661 1.00 94.50 127 ASN A O 1
ATOM 1018 N N . ASP A 1 128 ? -10.205 -1.217 16.241 1.00 94.75 128 ASP A N 1
ATOM 1019 C CA . ASP A 1 128 ? -10.097 -0.665 17.594 1.00 94.75 128 ASP A CA 1
ATOM 1020 C C . ASP A 1 128 ? -11.319 0.182 17.961 1.00 94.75 128 ASP A C 1
ATOM 1022 O O . ASP A 1 128 ? -11.910 -0.027 19.018 1.00 94.75 128 ASP A O 1
ATOM 1026 N N . HIS A 1 129 ? -11.781 1.063 17.068 1.00 92.69 129 HIS A N 1
ATOM 1027 C CA . HIS A 1 129 ? -13.016 1.817 17.303 1.00 92.69 129 HIS A CA 1
ATOM 1028 C C . HIS A 1 129 ? -14.267 0.927 17.351 1.00 92.69 129 HIS A C 1
ATOM 1030 O O . HIS A 1 129 ? -15.181 1.216 18.124 1.00 92.69 129 HIS A O 1
ATOM 1036 N N . LYS A 1 130 ? -14.322 -0.164 16.572 1.00 92.19 130 LYS A N 1
ATOM 1037 C CA . LYS A 1 130 ? -15.411 -1.149 16.666 1.00 92.19 130 LYS A CA 1
ATOM 1038 C C . LYS A 1 130 ? -15.404 -1.846 18.029 1.00 92.19 130 LYS A C 1
ATOM 1040 O O . LYS A 1 130 ? -16.458 -1.943 18.646 1.00 92.19 130 LYS A O 1
ATOM 1045 N N . ARG A 1 131 ? -14.232 -2.276 18.506 1.00 94.38 131 ARG A N 1
ATOM 1046 C CA . ARG A 1 131 ? -14.054 -2.891 19.828 1.00 94.38 131 ARG A CA 1
ATOM 1047 C C . ARG A 1 131 ? -14.479 -1.943 20.953 1.00 94.38 131 ARG A C 1
ATOM 1049 O O . ARG A 1 131 ? -15.343 -2.317 21.734 1.00 94.38 131 ARG A O 1
ATOM 1056 N N . GLN A 1 132 ? -13.986 -0.704 20.952 1.00 93.06 132 GLN A N 1
ATOM 1057 C CA . GLN A 1 132 ? -14.375 0.327 21.926 1.00 93.06 132 GLN A CA 1
ATOM 1058 C C . GLN A 1 132 ? -15.893 0.569 21.955 1.00 93.06 132 GLN A C 1
ATOM 1060 O O . GLN A 1 132 ? -16.477 0.713 23.024 1.00 93.06 132 GLN A O 1
ATOM 1065 N N . ALA A 1 133 ? -16.551 0.594 20.790 1.00 91.81 133 ALA A N 1
ATOM 1066 C CA . ALA A 1 133 ? -18.004 0.747 20.716 1.00 91.81 133 ALA A CA 1
ATOM 1067 C C . ALA A 1 133 ? -18.757 -0.467 21.293 1.00 91.81 133 ALA A C 1
ATOM 1069 O O . ALA A 1 133 ? -19.794 -0.294 21.930 1.00 91.81 133 ALA A O 1
ATOM 1070 N N . THR A 1 134 ? -18.237 -1.685 21.102 1.00 94.19 134 THR A N 1
ATOM 1071 C CA . THR A 1 134 ? -18.790 -2.907 21.710 1.00 94.19 134 THR A CA 1
ATOM 1072 C C . THR A 1 134 ? -18.598 -2.917 23.228 1.00 94.19 134 THR A C 1
ATOM 1074 O O . THR A 1 134 ? -19.566 -3.138 23.947 1.00 94.19 134 THR A O 1
ATOM 1077 N N . GLU A 1 135 ? -17.393 -2.606 23.715 1.00 95.69 135 GLU A N 1
ATOM 1078 C CA . GLU A 1 135 ? -17.063 -2.517 25.147 1.00 95.69 135 GLU A CA 1
ATOM 1079 C C . GLU A 1 135 ? -17.930 -1.466 25.862 1.00 95.69 135 GLU A C 1
ATOM 1081 O O . GLU A 1 135 ? -18.518 -1.747 26.910 1.00 95.69 135 GLU A O 1
ATOM 1086 N N . PHE A 1 136 ? -18.093 -0.284 25.253 1.00 94.69 136 PHE A N 1
ATOM 1087 C CA . PHE A 1 136 ? -18.999 0.755 25.744 1.00 94.69 136 PHE A CA 1
ATOM 1088 C C . PHE A 1 136 ? -20.451 0.265 25.791 1.00 94.69 136 PHE A C 1
ATOM 1090 O O . PHE A 1 136 ? -21.124 0.460 26.796 1.00 94.69 136 PHE A O 1
ATOM 1097 N N . SER A 1 137 ? -20.928 -0.419 24.744 1.00 94.44 137 SER A N 1
ATOM 1098 C CA . SER A 1 137 ? -22.293 -0.958 24.714 1.00 94.44 137 SER A CA 1
ATOM 1099 C C . SER A 1 137 ? -22.538 -2.003 25.806 1.00 94.44 137 SER A C 1
ATOM 1101 O O . SER A 1 137 ? -23.624 -2.012 26.381 1.00 94.44 137 SER A O 1
ATOM 1103 N N . SER A 1 138 ? -21.558 -2.861 26.118 1.00 96.38 138 SER A N 1
ATOM 1104 C CA . SER A 1 138 ? -21.678 -3.810 27.234 1.00 96.38 138 SER A CA 1
ATOM 1105 C C . SER A 1 138 ? -21.679 -3.111 28.593 1.00 96.38 138 SER A C 1
ATOM 1107 O O . SER A 1 138 ? -22.513 -3.432 29.432 1.00 96.38 138 SER A O 1
ATOM 1109 N N . LYS A 1 139 ? -20.807 -2.112 28.793 1.00 96.25 139 LYS A N 1
ATOM 1110 C CA . LYS A 1 139 ? -20.740 -1.352 30.051 1.00 96.25 139 LYS A CA 1
ATOM 1111 C C . LYS A 1 139 ? -21.974 -0.480 30.279 1.00 96.25 139 LYS A C 1
ATOM 1113 O O . LYS A 1 139 ? -22.393 -0.311 31.417 1.00 96.25 139 LYS A O 1
ATOM 1118 N N . PHE A 1 140 ? -22.582 0.027 29.208 1.00 96.56 140 PHE A N 1
ATOM 1119 C CA . PHE A 1 140 ? -23.851 0.742 29.283 1.00 96.56 140 PHE A CA 1
ATOM 1120 C C . PHE A 1 140 ? -25.001 -0.194 29.690 1.00 96.56 140 PHE A C 1
ATOM 1122 O O . PHE A 1 140 ? -25.746 0.133 30.601 1.00 96.56 140 PHE A O 1
ATOM 1129 N N . ALA A 1 141 ? -25.102 -1.391 29.100 1.00 97.19 141 ALA A N 1
ATOM 1130 C CA . ALA A 1 141 ? -26.119 -2.372 29.493 1.00 97.19 141 ALA A CA 1
ATOM 1131 C C . ALA A 1 141 ? -25.965 -2.851 30.955 1.00 97.19 141 ALA A C 1
ATOM 1133 O O . ALA A 1 141 ? -26.958 -3.014 31.657 1.00 97.19 141 ALA A O 1
ATOM 1134 N N . GLU A 1 142 ? -24.727 -3.031 31.425 1.00 96.56 142 GLU A N 1
ATOM 1135 C CA . GLU A 1 142 ? -24.405 -3.326 32.830 1.00 96.56 142 GLU A CA 1
ATOM 1136 C C . GLU A 1 142 ? -24.845 -2.188 33.771 1.00 96.56 142 GLU A C 1
ATOM 1138 O O . GLU A 1 142 ? -25.419 -2.444 34.825 1.00 96.56 142 GLU A O 1
ATOM 1143 N N . HIS A 1 143 ? -24.645 -0.930 33.367 1.00 97.81 143 HIS A N 1
ATOM 1144 C CA . HIS A 1 143 ? -25.086 0.244 34.124 1.00 97.81 143 HIS A CA 1
ATOM 1145 C C . HIS A 1 143 ? -26.618 0.376 34.187 1.00 97.81 143 HIS A C 1
ATOM 1147 O O . HIS A 1 143 ? -27.162 0.609 35.261 1.00 97.81 143 HIS A O 1
ATOM 1153 N N . GLU A 1 144 ? -27.326 0.184 33.070 1.00 96.94 144 GLU A N 1
ATOM 1154 C CA . GLU A 1 144 ? -28.800 0.206 33.035 1.00 96.94 144 GLU A CA 1
ATOM 1155 C C . GLU A 1 144 ? -29.419 -0.904 33.905 1.00 96.94 144 GLU A C 1
ATOM 1157 O O . GLU A 1 144 ? -30.434 -0.683 34.569 1.00 96.94 144 GLU A O 1
ATOM 1162 N N . ALA A 1 145 ? -28.786 -2.083 33.964 1.00 97.88 145 ALA A N 1
ATOM 1163 C CA . ALA A 1 145 ? -29.185 -3.146 34.885 1.00 97.88 145 ALA A CA 1
ATOM 1164 C C . ALA A 1 145 ? -29.009 -2.718 36.354 1.00 97.88 145 ALA A C 1
ATOM 1166 O O . ALA A 1 145 ? -29.951 -2.828 37.132 1.00 97.88 145 ALA A O 1
ATOM 1167 N N . LEU A 1 146 ? -27.857 -2.138 36.715 1.00 97.94 146 LEU A N 1
ATOM 1168 C CA . LEU A 1 146 ? -27.603 -1.631 38.072 1.00 97.94 146 LEU A CA 1
ATOM 1169 C C . LEU A 1 146 ? -28.561 -0.499 38.485 1.00 97.94 146 LEU A C 1
ATOM 1171 O O . LEU A 1 146 ? -28.979 -0.453 39.641 1.00 97.94 146 LEU A O 1
ATOM 1175 N N . LEU A 1 147 ? -28.943 0.391 37.561 1.00 97.94 147 LEU A N 1
ATOM 1176 C CA . LEU A 1 147 ? -29.981 1.400 37.810 1.00 97.94 147 LEU A CA 1
ATOM 1177 C C . LEU A 1 147 ? -31.351 0.753 38.061 1.00 97.94 147 LEU A C 1
ATOM 1179 O O . LEU A 1 147 ? -32.057 1.146 38.988 1.00 97.94 147 LEU A O 1
ATOM 1183 N N . THR A 1 148 ? -31.708 -0.261 37.269 1.00 98.00 148 THR A N 1
ATOM 1184 C CA . THR A 1 148 ? -32.970 -1.005 37.420 1.00 98.00 148 THR A CA 1
ATOM 1185 C C . THR A 1 148 ? -33.031 -1.735 38.766 1.00 98.00 148 THR A C 1
ATOM 1187 O O . THR A 1 148 ? -34.058 -1.689 39.447 1.00 98.00 148 THR A O 1
ATOM 1190 N N . ASP A 1 149 ? -31.926 -2.359 39.181 1.00 97.25 149 ASP A N 1
ATOM 1191 C CA . ASP A 1 149 ? -31.802 -3.024 40.480 1.00 97.25 149 ASP A CA 1
ATOM 1192 C C . ASP A 1 149 ? -31.906 -2.018 41.639 1.00 97.25 149 ASP A C 1
ATOM 1194 O O . ASP A 1 149 ? -32.617 -2.275 42.613 1.00 97.25 149 ASP A O 1
ATOM 1198 N N . LEU A 1 150 ? -31.270 -0.844 41.520 1.00 98.25 150 LEU A N 1
ATOM 1199 C CA . LEU A 1 150 ? -31.365 0.234 42.510 1.00 98.25 150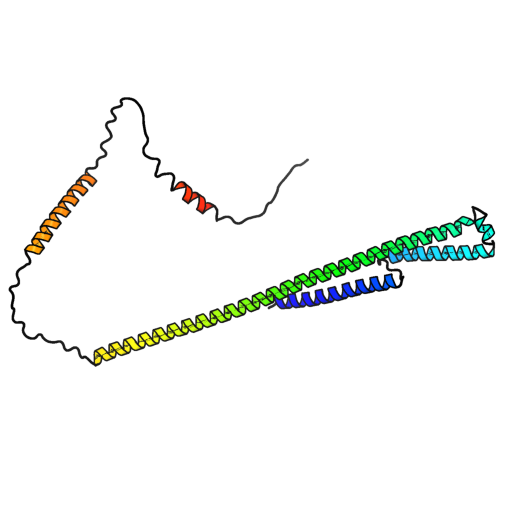 LEU A CA 1
ATOM 1200 C C . LEU A 1 150 ? -32.806 0.747 42.654 1.00 98.25 150 LEU A C 1
ATOM 1202 O O . LEU A 1 150 ? -33.319 0.816 43.771 1.00 98.25 150 LEU A O 1
ATOM 1206 N N . GLU A 1 151 ? -33.497 1.028 41.545 1.00 98.06 151 GLU A N 1
ATOM 1207 C CA . GLU A 1 151 ? -34.921 1.381 41.580 1.00 98.06 151 GLU A CA 1
ATOM 1208 C C . GLU A 1 151 ? -35.779 0.279 42.223 1.00 98.06 151 GLU A C 1
ATOM 1210 O O . GLU A 1 151 ?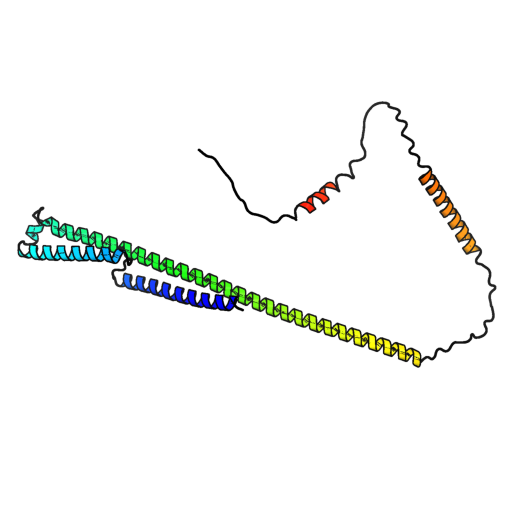 -36.754 0.571 42.921 1.00 98.06 151 GLU A O 1
ATOM 1215 N N . GLY A 1 152 ? -35.446 -0.991 41.973 1.00 97.62 152 GLY A N 1
ATOM 1216 C CA . GLY A 1 152 ? -36.098 -2.144 42.588 1.00 97.62 152 GLY A CA 1
ATOM 1217 C C . GLY A 1 152 ? -35.922 -2.171 44.107 1.00 97.62 152 GLY A C 1
ATOM 1218 O O . GLY A 1 152 ? -36.897 -2.376 44.833 1.00 97.62 152 GLY A O 1
ATOM 1219 N N . LEU A 1 153 ? -34.707 -1.900 44.591 1.00 98.00 153 LEU A N 1
ATOM 1220 C CA . LEU A 1 153 ? -34.390 -1.805 46.017 1.00 98.00 153 LEU A CA 1
ATOM 1221 C C . LEU A 1 153 ? -35.095 -0.619 46.688 1.00 98.00 153 LEU A C 1
ATOM 1223 O O . LEU A 1 153 ? -35.680 -0.804 47.753 1.00 98.00 153 LEU A O 1
ATOM 1227 N N . GLU A 1 154 ? -35.135 0.560 46.060 1.00 97.81 154 GLU A N 1
ATOM 1228 C CA . GLU A 1 154 ? -35.874 1.717 46.590 1.00 97.81 154 GLU A CA 1
ATOM 1229 C C . GLU A 1 154 ? -37.384 1.438 46.702 1.00 97.81 154 GLU A C 1
ATOM 1231 O O . GLU A 1 154 ? -38.018 1.770 47.708 1.00 97.81 154 GLU A O 1
ATOM 1236 N N . LYS A 1 155 ? -37.976 0.783 45.693 1.00 97.75 155 LYS A N 1
ATOM 1237 C CA . LYS A 1 155 ? -39.385 0.347 45.721 1.00 97.75 155 LYS A CA 1
ATOM 1238 C C . LYS A 1 155 ? -39.624 -0.684 46.833 1.00 97.75 155 LYS A C 1
ATOM 1240 O O . LYS A 1 155 ? -40.616 -0.590 47.563 1.00 97.75 155 LYS A O 1
ATOM 1245 N N . LEU A 1 156 ? -38.714 -1.644 47.009 1.00 97.56 156 LEU A N 1
ATOM 1246 C CA . LEU A 1 156 ? -38.795 -2.640 48.081 1.00 97.56 156 LEU A CA 1
ATOM 1247 C C . LEU A 1 156 ? -38.678 -1.994 49.471 1.00 97.56 156 LEU A C 1
ATOM 1249 O O . LEU A 1 156 ? -39.444 -2.346 50.369 1.00 97.56 156 LEU A O 1
ATOM 1253 N N . GLN A 1 157 ? -37.786 -1.015 49.643 1.00 97.06 157 GLN A N 1
ATOM 1254 C CA . GLN A 1 157 ? -37.653 -0.255 50.885 1.00 97.06 157 GLN A CA 1
ATOM 1255 C C . GLN A 1 157 ? -38.965 0.464 51.225 1.00 97.06 157 GLN A C 1
ATOM 1257 O O . GLN A 1 157 ? -39.531 0.206 52.287 1.00 97.06 157 GLN A O 1
ATOM 1262 N N . ARG A 1 158 ? -39.504 1.283 50.308 1.00 97.19 158 ARG A N 1
ATOM 1263 C CA . ARG A 1 158 ? -40.755 2.035 50.541 1.00 97.19 158 ARG A CA 1
ATOM 1264 C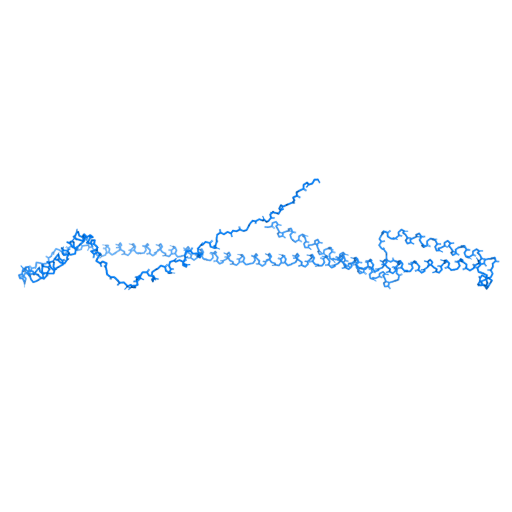 C . ARG A 1 158 ? -41.924 1.117 50.899 1.00 97.19 158 ARG A C 1
ATOM 1266 O O . ARG A 1 158 ? -42.618 1.359 51.880 1.00 97.19 158 ARG A O 1
ATOM 1273 N N . THR A 1 159 ? -42.105 0.012 50.172 1.00 96.81 159 THR A N 1
ATOM 1274 C CA . THR A 1 159 ? -43.174 -0.959 50.488 1.00 96.81 159 THR A CA 1
ATOM 1275 C C . THR A 1 159 ? -42.961 -1.686 51.822 1.00 96.81 159 THR A C 1
ATOM 1277 O O . THR A 1 159 ? -43.931 -2.127 52.443 1.00 96.81 159 THR A O 1
ATOM 1280 N N . THR A 1 160 ? -41.718 -1.804 52.296 1.00 96.12 160 THR A N 1
ATOM 1281 C CA . THR A 1 160 ? -41.403 -2.364 53.620 1.00 96.12 160 THR A CA 1
ATOM 1282 C C . THR A 1 160 ? -41.703 -1.358 54.732 1.00 96.12 160 THR A C 1
ATOM 1284 O O . THR A 1 160 ? -42.318 -1.732 55.730 1.00 96.12 160 THR A O 1
ATOM 1287 N N . GLU A 1 161 ? -41.360 -0.083 54.537 1.00 95.56 161 GLU A N 1
ATOM 1288 C CA . GLU A 1 161 ? -41.707 1.022 55.443 1.00 95.56 161 GLU A CA 1
ATOM 1289 C C . GLU A 1 161 ? -43.233 1.187 55.566 1.00 95.56 161 GLU A C 1
ATOM 1291 O O . GLU A 1 161 ? -43.767 1.189 56.676 1.00 95.56 161 GLU A O 1
ATOM 1296 N N . GLU A 1 162 ? -43.965 1.202 54.446 1.00 95.06 162 GLU A N 1
ATOM 1297 C CA . GLU A 1 162 ? -45.437 1.234 54.428 1.00 95.06 162 GLU A CA 1
ATOM 1298 C C . GLU A 1 162 ? -46.061 0.056 55.195 1.00 95.06 162 GLU A C 1
ATOM 1300 O O . GLU A 1 162 ? -47.035 0.229 55.934 1.00 95.06 162 GLU A O 1
ATOM 1305 N N . ARG A 1 163 ? -45.508 -1.157 55.047 1.00 93.75 163 ARG A N 1
ATOM 1306 C CA . ARG A 1 163 ? -45.963 -2.336 55.802 1.00 93.75 163 ARG A CA 1
ATOM 1307 C C . ARG A 1 163 ? -45.674 -2.215 57.293 1.00 93.75 163 ARG A C 1
ATOM 1309 O O . ARG A 1 163 ? -46.515 -2.636 58.085 1.00 93.75 163 ARG A O 1
ATOM 1316 N N . LEU A 1 164 ? -44.527 -1.657 57.676 1.00 93.06 164 LEU A N 1
ATOM 1317 C CA . LEU A 1 164 ? -44.158 -1.456 59.076 1.00 93.06 164 LEU A CA 1
ATOM 1318 C C . LEU A 1 164 ? -45.137 -0.486 59.753 1.00 93.06 164 LEU A C 1
ATOM 1320 O O . LEU A 1 164 ? -45.725 -0.845 60.773 1.00 93.06 164 LEU A O 1
ATOM 1324 N N . VAL A 1 165 ? -45.431 0.652 59.114 1.00 92.06 165 VAL A N 1
ATOM 1325 C CA . VAL A 1 165 ? -46.447 1.617 59.580 1.00 92.06 165 VAL A CA 1
ATOM 1326 C C . VAL A 1 165 ? -47.832 0.964 59.704 1.00 92.06 165 VAL A C 1
ATOM 1328 O O . VAL A 1 165 ? -48.524 1.154 60.704 1.00 92.06 165 VAL A O 1
ATOM 1331 N N . GLN A 1 166 ? -48.242 0.134 58.736 1.00 87.75 166 GLN A N 1
ATOM 1332 C CA . GLN A 1 166 ? -49.514 -0.598 58.821 1.00 87.75 166 GLN A CA 1
ATOM 1333 C C . GLN A 1 166 ? -49.562 -1.619 59.968 1.00 87.75 166 GLN A C 1
ATOM 1335 O O . GLN A 1 166 ? -50.642 -1.866 60.507 1.00 87.75 166 GLN A O 1
ATOM 1340 N N . ILE A 1 167 ? -48.439 -2.252 60.321 1.00 88.06 167 ILE A N 1
ATOM 1341 C CA . ILE A 1 167 ? -48.365 -3.207 61.437 1.00 88.06 167 ILE A CA 1
ATOM 1342 C C . ILE A 1 167 ? -48.445 -2.465 62.775 1.00 88.06 167 ILE A C 1
ATOM 1344 O O . ILE A 1 167 ? -49.219 -2.874 63.639 1.00 88.06 167 ILE A O 1
ATOM 1348 N N . GLU A 1 168 ? -47.714 -1.360 62.923 1.00 82.31 168 GLU A N 1
ATOM 1349 C CA . GLU A 1 168 ? -47.704 -0.527 64.132 1.00 82.31 168 GLU A CA 1
ATOM 1350 C C . GLU A 1 168 ? -49.086 0.092 64.414 1.00 82.31 168 GLU A C 1
ATOM 1352 O O . GLU A 1 168 ? -49.625 -0.042 65.520 1.00 82.31 168 GLU A O 1
ATOM 1357 N N . ALA A 1 169 ? -49.728 0.665 63.389 1.00 80.88 169 ALA A N 1
ATOM 1358 C CA . ALA A 1 169 ? -51.093 1.181 63.488 1.00 80.88 169 ALA A CA 1
ATOM 1359 C C . ALA A 1 169 ? -52.093 0.081 63.899 1.00 80.88 169 ALA A C 1
ATOM 1361 O O . ALA A 1 169 ? -52.868 0.258 64.840 1.00 80.88 169 ALA A O 1
ATOM 1362 N N . LYS A 1 170 ? -52.020 -1.105 63.273 1.00 74.81 170 LYS A N 1
ATOM 1363 C CA . LYS A 1 170 ? -52.875 -2.251 63.631 1.00 74.81 170 LYS A CA 1
ATOM 1364 C C . LYS A 1 170 ? -52.605 -2.785 65.038 1.00 74.81 170 LYS A C 1
ATOM 1366 O O . LYS A 1 170 ? -53.540 -3.259 65.676 1.00 74.81 170 LYS A O 1
ATOM 1371 N N . GLN A 1 171 ? -51.371 -2.735 65.547 1.00 61.41 171 GLN A N 1
ATOM 1372 C CA . GLN A 1 171 ? -51.093 -3.097 66.943 1.00 61.41 171 GLN A CA 1
ATOM 1373 C C . GLN A 1 171 ? -51.728 -2.106 67.923 1.00 61.41 171 GLN A C 1
ATOM 1375 O O . GLN A 1 171 ? -52.319 -2.547 68.909 1.00 61.41 171 GLN A O 1
ATOM 1380 N N . THR A 1 172 ? -51.677 -0.807 67.616 1.00 58.72 172 THR A N 1
ATOM 1381 C CA . THR A 1 172 ? -52.315 0.253 68.417 1.00 58.72 172 THR A CA 1
ATOM 1382 C C . THR A 1 172 ? -53.839 0.089 68.485 1.00 58.72 172 THR A C 1
ATOM 1384 O O . THR A 1 172 ? -54.429 0.285 69.545 1.00 58.72 172 THR A O 1
ATOM 1387 N N . GLU A 1 173 ? -54.486 -0.325 67.392 1.00 59.84 173 GLU A N 1
ATOM 1388 C CA . GLU A 1 173 ? -55.930 -0.613 67.381 1.00 59.84 173 GLU A CA 1
ATOM 1389 C C . GLU A 1 173 ? -56.293 -1.914 68.115 1.00 59.84 173 GLU A C 1
ATOM 1391 O O . GLU A 1 173 ? -57.305 -1.981 68.814 1.00 59.84 173 GLU A O 1
ATOM 1396 N N . LYS A 1 174 ? -55.490 -2.975 67.950 1.00 52.59 174 LYS A N 1
ATOM 1397 C CA . LYS A 1 174 ? -55.837 -4.323 68.437 1.00 52.59 174 LYS A CA 1
ATOM 1398 C C . LYS A 1 174 ? -55.585 -4.524 69.932 1.00 52.59 174 LYS A C 1
ATOM 1400 O O . LYS A 1 174 ? -56.182 -5.416 70.533 1.00 52.59 174 LYS A O 1
ATOM 1405 N N . PHE A 1 175 ? -54.726 -3.698 70.521 1.00 49.31 175 PHE A N 1
ATOM 1406 C CA . PHE A 1 175 ? -54.514 -3.610 71.959 1.00 49.31 175 PHE A CA 1
ATOM 1407 C C . PHE A 1 175 ? -54.780 -2.169 72.403 1.00 49.31 175 PHE A C 1
ATOM 1409 O O . PHE A 1 175 ? -53.838 -1.374 72.453 1.00 49.31 175 PHE A O 1
ATOM 1416 N N 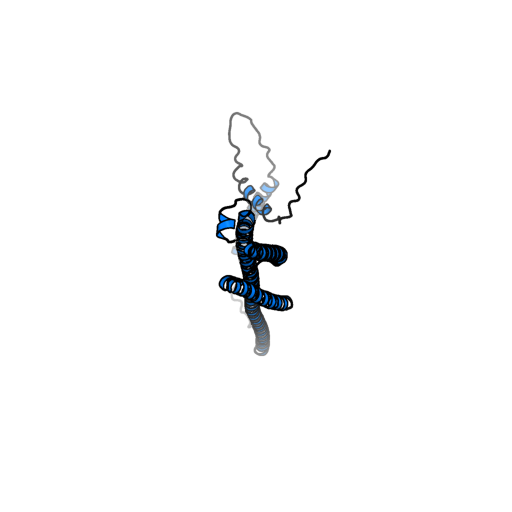. PRO A 1 176 ? -56.037 -1.804 72.746 1.00 53.94 176 PRO A N 1
ATOM 1417 C CA . PRO A 1 176 ? -56.281 -0.529 73.405 1.00 53.94 176 PRO A CA 1
ATOM 1418 C C . PRO A 1 176 ? -55.373 -0.441 74.628 1.00 53.94 176 PRO A C 1
ATOM 1420 O O . PRO A 1 176 ? -55.146 -1.451 75.299 1.00 53.94 176 PRO A O 1
ATOM 1423 N N . GLN A 1 177 ? -54.853 0.753 74.919 1.00 56.06 177 GLN A N 1
ATOM 1424 C CA . GLN A 1 177 ? -53.990 0.974 76.075 1.00 56.06 177 GLN A CA 1
ATOM 1425 C C . GLN A 1 177 ? -54.780 0.703 77.359 1.00 56.06 177 GLN A C 1
ATOM 1427 O O . GLN A 1 177 ? -55.374 1.605 77.954 1.00 56.06 177 GLN A O 1
ATOM 1432 N N . VAL A 1 178 ? -54.788 -0.557 77.800 1.00 52.47 178 VAL A N 1
ATOM 1433 C CA . VAL A 1 178 ? -55.279 -0.945 79.113 1.00 52.47 178 VAL A CA 1
ATOM 1434 C C . VAL A 1 178 ? -54.272 -0.375 80.094 1.00 52.47 178 VAL A C 1
ATOM 1436 O O . VAL A 1 178 ? -53.287 -1.016 80.455 1.00 52.47 178 VAL A O 1
ATOM 1439 N N . LYS A 1 179 ? -54.503 0.875 80.498 1.00 55.09 179 LYS A N 1
ATOM 1440 C CA . LYS A 1 179 ? -53.852 1.474 81.652 1.00 55.09 179 LYS A CA 1
ATOM 1441 C C . LYS A 1 179 ? -54.303 0.656 82.852 1.00 55.09 179 LYS A C 1
ATOM 1443 O O . LYS A 1 179 ? -55.354 0.923 83.429 1.00 55.09 179 LYS A O 1
ATOM 1448 N N . ILE A 1 180 ? -53.536 -0.386 83.166 1.00 59.12 180 ILE A N 1
ATOM 1449 C CA . ILE A 1 180 ? -53.730 -1.216 84.347 1.00 59.12 180 ILE A CA 1
ATOM 1450 C C . ILE A 1 180 ? -53.528 -0.284 85.538 1.00 59.12 180 ILE A C 1
ATOM 1452 O O . ILE A 1 180 ? -52.403 0.011 85.931 1.00 59.12 180 ILE A O 1
ATOM 1456 N N . ILE A 1 181 ? -54.637 0.227 86.069 1.00 59.66 181 ILE A N 1
ATOM 1457 C CA . ILE A 1 181 ? -54.651 0.882 87.370 1.00 59.66 181 ILE A CA 1
ATOM 1458 C C . ILE A 1 181 ? -54.298 -0.226 88.362 1.00 59.66 181 ILE A C 1
ATOM 1460 O O . ILE A 1 181 ? -54.926 -1.287 88.362 1.00 59.66 181 ILE A O 1
ATOM 1464 N N . GLU A 1 182 ? -53.207 -0.022 89.092 1.00 58.59 182 GLU A N 1
ATOM 1465 C CA . GLU A 1 182 ? -52.462 -1.089 89.756 1.00 58.59 182 GLU A CA 1
ATOM 1466 C C . GLU A 1 182 ? -53.333 -1.934 90.694 1.00 58.59 182 GLU A C 1
ATOM 1468 O O . GLU A 1 182 ? -54.171 -1.429 91.444 1.00 58.59 182 GLU A O 1
ATOM 1473 N N . ARG A 1 183 ? -53.085 -3.249 90.712 1.00 58.09 183 ARG A N 1
ATOM 1474 C CA . ARG A 1 183 ? -53.592 -4.100 91.791 1.00 58.09 183 ARG A CA 1
ATOM 1475 C C . ARG A 1 183 ? -52.825 -3.737 93.065 1.00 58.09 183 ARG A C 1
ATOM 1477 O O . ARG A 1 183 ? -51.599 -3.726 93.041 1.00 58.09 183 ARG A O 1
ATOM 1484 N N . ALA A 1 184 ? -53.548 -3.463 94.152 1.00 59.78 184 ALA A N 1
ATOM 1485 C CA . ALA A 1 184 ? -52.979 -2.974 95.408 1.00 59.78 184 ALA A CA 1
ATOM 1486 C C . ALA A 1 184 ? -51.754 -3.790 95.867 1.00 59.78 184 ALA A C 1
ATOM 1488 O O . ALA A 1 184 ? -51.860 -4.979 96.175 1.00 59.78 184 ALA A O 1
ATOM 1489 N N . PHE A 1 185 ? -50.593 -3.133 95.918 1.00 52.81 185 PHE A N 1
ATOM 1490 C CA . PHE A 1 185 ? -49.357 -3.720 96.424 1.00 52.81 185 PHE A CA 1
ATOM 1491 C C . PHE A 1 185 ? -49.426 -3.862 97.945 1.00 52.81 185 PHE A C 1
ATOM 1493 O O . PHE A 1 185 ? -49.587 -2.876 98.662 1.00 52.81 185 PHE A O 1
ATOM 1500 N N . HIS A 1 186 ? -49.226 -5.079 98.450 1.00 55.44 186 HIS A N 1
ATOM 1501 C CA . HIS A 1 186 ? -48.952 -5.294 99.868 1.00 55.44 186 HIS A CA 1
ATOM 1502 C C . HIS A 1 186 ? -47.432 -5.154 100.081 1.00 55.44 186 HIS A C 1
ATOM 1504 O O . HIS A 1 186 ? -46.681 -5.986 99.563 1.00 55.44 186 HIS A O 1
ATOM 1510 N N . PRO A 1 187 ? -46.934 -4.124 100.792 1.00 59.59 187 PRO A N 1
ATOM 1511 C CA . PRO A 1 187 ? -45.497 -3.915 100.948 1.00 59.59 187 PRO A CA 1
ATOM 1512 C C . PRO A 1 187 ? -44.906 -5.031 101.814 1.00 59.59 187 PRO A C 1
ATOM 1514 O O . PRO A 1 187 ? -45.286 -5.186 102.972 1.00 59.59 187 PRO A O 1
ATOM 1517 N N . HIS A 1 188 ? -43.998 -5.828 101.244 1.00 57.66 188 HIS A N 1
ATOM 1518 C CA . HIS A 1 188 ? -43.503 -7.058 101.881 1.00 57.66 188 HIS A CA 1
ATOM 1519 C C . HIS A 1 188 ? -41.995 -7.074 102.178 1.00 57.66 188 HIS A C 1
ATOM 1521 O O . HIS A 1 188 ? -41.434 -8.132 102.450 1.00 57.66 188 HIS A O 1
ATOM 1527 N N . LYS A 1 189 ? -41.333 -5.908 102.140 1.00 60.53 189 LYS A N 1
ATOM 1528 C CA . LYS A 1 189 ? -39.969 -5.677 102.651 1.00 60.53 189 LYS A CA 1
ATOM 1529 C C . LYS A 1 189 ? -39.806 -4.205 103.062 1.00 60.53 189 LYS A C 1
ATOM 1531 O O . LYS A 1 189 ? -40.321 -3.341 102.353 1.00 60.53 189 LYS A O 1
ATOM 1536 N N . PRO A 1 190 ? -39.102 -3.901 104.168 1.00 62.84 190 PRO A N 1
ATOM 1537 C CA . PRO A 1 190 ? -38.789 -2.526 104.536 1.00 62.84 190 PRO A CA 1
ATOM 1538 C C . PRO A 1 190 ? -37.808 -1.910 103.531 1.00 62.84 190 PRO A C 1
ATOM 1540 O O . PRO A 1 190 ? -36.814 -2.532 103.155 1.00 62.84 190 PRO A O 1
ATOM 1543 N N . PHE A 1 191 ? -38.073 -0.671 103.118 1.00 59.38 191 PHE A N 1
ATOM 1544 C CA . PHE A 1 191 ? -37.137 0.130 102.335 1.00 59.38 191 PHE A CA 1
ATOM 1545 C C . PHE A 1 191 ? -36.053 0.687 103.267 1.00 59.38 191 PHE A C 1
ATOM 1547 O O . PHE A 1 191 ? -36.245 1.713 103.917 1.00 59.38 191 PHE A O 1
ATOM 1554 N N . SER A 1 192 ? -34.919 -0.004 103.357 1.00 66.94 192 SER A N 1
ATOM 1555 C CA . SER A 1 192 ? -33.695 0.534 103.957 1.00 66.94 192 SER A CA 1
ATOM 1556 C C . SER A 1 192 ? -32.755 1.033 102.856 1.00 66.94 192 SER A C 1
ATOM 1558 O O . SER A 1 192 ? -32.560 0.305 101.878 1.00 66.94 192 SER A O 1
ATOM 1560 N N . PRO A 1 193 ? -32.111 2.206 102.999 1.00 70.56 193 PRO A N 1
ATOM 1561 C CA . PRO A 1 193 ? -31.017 2.595 102.116 1.00 70.56 193 PRO A CA 1
ATOM 1562 C C . PRO A 1 193 ? -29.919 1.523 102.108 1.00 70.56 193 PRO A C 1
ATOM 1564 O O . PRO A 1 193 ? -29.570 0.984 103.160 1.00 70.56 193 PRO A O 1
ATOM 1567 N N . ASN A 1 194 ? -29.329 1.237 100.945 1.00 73.56 194 ASN A N 1
ATOM 1568 C CA . ASN A 1 194 ? -28.166 0.351 100.852 1.00 73.56 194 ASN A CA 1
ATOM 1569 C C . ASN A 1 194 ? -26.913 1.070 101.380 1.00 73.56 194 ASN A C 1
ATOM 1571 O O . ASN A 1 194 ? -26.046 1.498 100.616 1.00 73.56 194 ASN A O 1
ATOM 1575 N N . TYR A 1 195 ? -26.808 1.198 102.706 1.00 75.75 195 TYR A N 1
ATOM 1576 C CA . TYR A 1 195 ? -25.676 1.837 103.381 1.00 75.75 195 TYR A CA 1
ATOM 1577 C C . TYR A 1 195 ? -24.331 1.214 102.986 1.00 75.75 195 TYR A C 1
ATOM 1579 O O . TYR A 1 195 ? -23.340 1.928 102.904 1.00 75.75 195 TYR A O 1
ATOM 1587 N N . THR A 1 196 ? -24.296 -0.085 102.671 1.00 78.12 196 THR A N 1
ATOM 1588 C CA . THR A 1 196 ? -23.102 -0.783 102.170 1.00 78.12 196 THR A CA 1
ATOM 1589 C C . THR A 1 196 ? -22.649 -0.268 100.803 1.00 78.12 196 THR A C 1
ATOM 1591 O O . THR A 1 196 ? -21.469 0.017 100.628 1.00 78.12 196 THR A O 1
ATOM 1594 N N . GLN A 1 197 ? -23.568 -0.087 99.848 1.00 77.44 197 GLN A N 1
ATOM 1595 C CA . GLN A 1 197 ? -23.252 0.477 98.531 1.00 77.44 197 GLN A CA 1
ATOM 1596 C C . GLN A 1 197 ? -22.788 1.930 98.662 1.00 77.44 197 GLN A C 1
ATOM 1598 O O . GLN A 1 197 ? -21.748 2.289 98.116 1.00 77.44 197 GLN A O 1
ATOM 1603 N N . ASN A 1 198 ? -23.496 2.739 99.454 1.00 81.75 198 ASN A N 1
ATOM 1604 C CA . ASN A 1 198 ? -23.128 4.137 99.680 1.00 81.75 198 ASN A CA 1
ATOM 1605 C C . ASN A 1 198 ? -21.773 4.271 100.401 1.00 81.75 198 ASN A C 1
ATOM 1607 O O . ASN A 1 198 ? -20.985 5.146 100.051 1.00 81.75 198 ASN A O 1
ATOM 1611 N N . ALA A 1 199 ? -21.463 3.384 101.353 1.00 84.25 199 ALA A N 1
ATOM 1612 C CA . ALA A 1 199 ? -20.161 3.336 102.017 1.00 84.25 199 ALA A CA 1
ATOM 1613 C C . ALA A 1 199 ? -19.035 2.935 101.051 1.00 84.25 199 ALA A C 1
ATOM 1615 O O . ALA A 1 199 ? -17.995 3.586 101.037 1.00 84.25 199 ALA A O 1
ATOM 1616 N N . ILE A 1 200 ? -19.246 1.922 100.201 1.00 86.00 200 ILE A N 1
ATOM 1617 C CA . ILE A 1 200 ? -18.269 1.524 99.172 1.00 86.00 200 ILE A CA 1
ATOM 1618 C C . ILE A 1 200 ? -18.018 2.680 98.194 1.00 86.00 200 ILE A C 1
ATOM 1620 O O . ILE A 1 200 ? -16.864 2.999 97.920 1.00 86.00 200 ILE A O 1
ATOM 1624 N N . ILE A 1 201 ? -19.071 3.355 97.722 1.00 84.75 201 ILE A N 1
ATOM 1625 C CA . ILE A 1 201 ? -18.954 4.518 96.827 1.00 84.75 201 ILE A CA 1
ATOM 1626 C C . ILE A 1 201 ? -18.189 5.663 97.510 1.00 84.75 201 ILE A C 1
ATOM 1628 O O . ILE A 1 201 ? -17.315 6.259 96.885 1.00 84.75 201 ILE A O 1
ATOM 1632 N N . ALA A 1 202 ? -18.453 5.943 98.790 1.00 87.50 202 ALA A N 1
ATOM 1633 C CA . ALA A 1 202 ? -17.738 6.975 99.542 1.00 87.50 202 ALA A CA 1
ATOM 1634 C C . ALA A 1 202 ? -16.247 6.639 99.755 1.00 87.50 202 ALA A C 1
ATOM 1636 O O . ALA A 1 202 ? -15.399 7.519 99.618 1.00 87.50 202 ALA A O 1
ATOM 1637 N N . ILE A 1 203 ? -15.918 5.373 100.045 1.00 90.06 203 ILE A N 1
ATOM 1638 C CA . ILE A 1 203 ? -14.534 4.898 100.223 1.00 90.06 203 ILE A CA 1
ATOM 1639 C C . ILE A 1 203 ? -13.764 4.942 98.897 1.00 90.06 203 ILE A C 1
ATOM 1641 O O . ILE A 1 203 ? -12.652 5.458 98.845 1.00 90.06 203 ILE A O 1
ATOM 1645 N N . VAL A 1 204 ? -14.351 4.440 97.807 1.00 90.00 204 VAL A N 1
ATOM 1646 C CA . VAL A 1 204 ? -13.717 4.491 96.479 1.00 90.00 204 VAL A CA 1
ATOM 1647 C C . VAL A 1 204 ? -13.569 5.943 96.016 1.00 90.00 204 VAL A C 1
ATOM 1649 O O . VAL A 1 204 ? -12.507 6.329 95.529 1.00 90.00 204 VAL A O 1
ATOM 1652 N N . GLY A 1 205 ? -14.595 6.771 96.230 1.00 90.75 205 GLY A N 1
ATOM 1653 C CA . GLY A 1 205 ? -14.580 8.191 95.891 1.00 90.75 205 GLY A CA 1
ATOM 1654 C C . GLY A 1 205 ? -13.482 8.975 96.612 1.00 90.75 205 GLY A C 1
ATOM 1655 O O . GLY A 1 205 ? -12.794 9.765 95.970 1.00 90.75 205 GLY A O 1
ATOM 1656 N N . SER A 1 206 ? -13.259 8.737 97.910 1.00 90.69 206 SER A N 1
ATOM 1657 C CA . SER A 1 206 ? -12.206 9.433 98.663 1.00 90.69 206 SER A CA 1
ATOM 1658 C C . SER A 1 206 ? -10.794 9.009 98.247 1.00 90.69 206 SER A C 1
ATOM 1660 O O . SER A 1 206 ? -9.912 9.862 98.170 1.00 90.69 206 SER A O 1
ATOM 1662 N N . ILE A 1 207 ? -10.582 7.734 97.896 1.00 90.25 207 ILE A N 1
ATOM 1663 C CA . ILE A 1 207 ? -9.301 7.239 97.362 1.00 90.25 207 ILE A CA 1
ATOM 1664 C C . ILE A 1 207 ? -9.001 7.870 95.994 1.00 90.25 207 ILE A C 1
ATOM 1666 O O . ILE A 1 207 ? -7.899 8.375 95.778 1.00 90.25 207 ILE A O 1
ATOM 1670 N N . VAL A 1 208 ? -9.983 7.887 95.084 1.00 90.44 208 VAL A N 1
ATOM 1671 C CA . VAL A 1 208 ? -9.837 8.506 93.755 1.00 90.44 208 VAL A CA 1
ATOM 1672 C C . VAL A 1 208 ? -9.592 10.011 93.877 1.00 90.44 208 VAL A C 1
ATOM 1674 O O . VAL A 1 208 ? -8.697 10.533 93.215 1.00 90.44 208 VAL A O 1
ATOM 1677 N N . LEU A 1 209 ? -10.322 10.705 94.756 1.00 90.50 209 LEU A N 1
ATOM 1678 C CA . LEU A 1 209 ? -10.122 12.134 95.000 1.00 90.50 209 LEU A CA 1
ATOM 1679 C C . LEU A 1 209 ? -8.748 12.421 95.629 1.00 90.50 209 LEU A C 1
ATOM 1681 O O . LEU A 1 209 ? -8.097 13.383 95.240 1.00 90.50 209 LEU A O 1
ATOM 1685 N N . GLY A 1 210 ? -8.274 11.574 96.547 1.00 89.06 210 GLY A N 1
ATOM 1686 C CA . GLY A 1 210 ? -6.942 11.689 97.146 1.00 89.06 210 GLY A CA 1
ATOM 1687 C C . GLY A 1 210 ? -5.821 11.543 96.115 1.00 89.06 210 GLY A C 1
ATOM 1688 O O . GLY A 1 210 ? -4.932 12.392 96.052 1.00 89.06 210 GLY A O 1
ATOM 1689 N N . LEU A 1 211 ? -5.902 10.525 95.250 1.00 86.56 211 LEU A N 1
ATOM 1690 C CA . LEU A 1 211 ? -4.991 10.354 94.111 1.00 86.56 211 LEU A CA 1
ATOM 1691 C C . LEU A 1 211 ? -5.048 11.548 93.151 1.00 86.56 211 LEU A C 1
ATOM 1693 O O . LEU A 1 211 ? -4.004 12.036 92.722 1.00 86.56 211 LEU A O 1
ATOM 1697 N N . PHE A 1 212 ? -6.247 12.057 92.855 1.00 87.94 212 PHE A N 1
ATOM 1698 C CA . PHE A 1 212 ? -6.424 13.238 92.013 1.00 87.94 212 PHE A CA 1
ATOM 1699 C C . PHE A 1 212 ? -5.821 14.501 92.645 1.00 87.94 212 PHE A C 1
ATOM 1701 O O . PHE A 1 212 ? -5.183 15.280 91.945 1.00 87.94 212 PHE A O 1
ATOM 1708 N N . CYS A 1 213 ? -5.948 14.691 93.961 1.00 86.88 213 CYS A N 1
ATOM 1709 C CA . CYS A 1 213 ? -5.314 15.797 94.676 1.00 86.88 213 CYS A CA 1
ATOM 1710 C C . CYS A 1 213 ? -3.785 15.686 94.689 1.00 86.88 213 CYS A C 1
ATOM 1712 O O . CYS A 1 213 ? -3.128 16.698 94.474 1.00 86.88 213 CYS A O 1
ATOM 1714 N N . VAL A 1 214 ? -3.206 14.495 94.885 1.00 87.50 214 VAL A N 1
ATOM 1715 C CA . VAL A 1 214 ? -1.746 14.299 94.770 1.00 87.50 214 VAL A CA 1
ATOM 1716 C C . VAL A 1 214 ? -1.277 14.595 93.346 1.00 87.50 214 VAL A C 1
ATOM 1718 O O . VAL A 1 214 ? -0.332 15.357 93.166 1.00 87.50 214 VAL A O 1
ATOM 1721 N N . TRP A 1 215 ? -1.976 14.075 92.335 1.00 85.69 215 TRP A N 1
ATOM 1722 C CA . TRP A 1 215 ? -1.668 14.332 90.927 1.00 85.69 215 TRP A CA 1
ATOM 1723 C C . TRP A 1 215 ? -1.789 15.818 90.560 1.00 85.69 215 TRP A C 1
ATOM 1725 O O . TRP A 1 215 ? -0.915 16.355 89.886 1.00 85.69 215 TRP A O 1
ATOM 1735 N N . ALA A 1 216 ? -2.820 16.512 91.048 1.00 82.88 216 ALA A N 1
ATOM 1736 C CA . ALA A 1 216 ? -2.999 17.946 90.838 1.00 82.88 216 ALA A CA 1
ATOM 1737 C C . ALA A 1 216 ? -1.940 18.777 91.582 1.00 82.88 216 ALA A C 1
ATOM 1739 O O . ALA A 1 216 ? -1.409 19.730 91.018 1.00 82.88 216 ALA A O 1
ATOM 1740 N N . VAL A 1 217 ? -1.585 18.411 92.820 1.00 83.75 217 VAL A N 1
ATOM 1741 C CA . VAL A 1 217 ? -0.489 19.062 93.551 1.00 83.75 217 VAL A CA 1
ATOM 1742 C C . VAL A 1 217 ? 0.828 18.844 92.822 1.00 83.75 217 VAL A C 1
ATOM 1744 O O . VAL A 1 217 ? 1.560 19.812 92.666 1.00 83.75 217 VAL A O 1
ATOM 1747 N N . GLU A 1 218 ? 1.125 17.652 92.303 1.00 78.25 218 GLU A N 1
ATOM 1748 C CA . GLU A 1 218 ? 2.334 17.459 91.500 1.00 78.25 218 GLU A CA 1
ATOM 1749 C C . GLU A 1 218 ? 2.266 18.225 90.169 1.00 78.25 218 GLU A C 1
ATOM 1751 O O . GLU A 1 218 ? 3.247 18.849 89.790 1.00 78.25 218 GLU A O 1
ATOM 1756 N N . TYR A 1 219 ? 1.115 18.291 89.496 1.00 77.50 219 TYR A N 1
ATOM 1757 C CA . TYR A 1 219 ? 0.962 19.071 88.263 1.00 77.50 219 TYR A CA 1
ATOM 1758 C C . TYR A 1 219 ? 1.175 20.583 88.476 1.00 77.50 219 TYR A C 1
ATOM 1760 O O . TYR A 1 219 ? 1.813 21.229 87.649 1.00 77.50 219 TYR A O 1
ATOM 1768 N N . LEU A 1 220 ? 0.692 21.153 89.590 1.00 75.50 220 LEU A N 1
ATOM 1769 C CA . LEU A 1 220 ? 0.875 22.577 89.918 1.00 75.50 220 LEU A CA 1
ATOM 1770 C C . LEU A 1 220 ? 2.185 22.888 90.674 1.00 75.50 220 LEU A C 1
ATOM 1772 O O . LEU A 1 220 ? 2.655 24.023 90.629 1.00 75.50 220 LEU A O 1
ATOM 1776 N N . THR A 1 221 ? 2.772 21.910 91.370 1.00 68.88 221 THR A N 1
ATOM 1777 C CA . THR A 1 221 ? 3.997 22.064 92.191 1.00 68.88 221 THR A CA 1
ATOM 1778 C C . THR A 1 221 ? 5.231 21.463 91.519 1.00 68.88 221 THR A C 1
ATOM 1780 O O . THR A 1 221 ? 6.331 21.573 92.056 1.00 68.88 221 THR A O 1
ATOM 1783 N N . ARG A 1 222 ? 5.097 20.923 90.300 1.00 55.34 222 ARG A N 1
ATOM 1784 C CA . ARG A 1 222 ? 6.198 20.702 89.351 1.00 55.34 222 ARG A CA 1
ATOM 1785 C C . ARG A 1 222 ? 6.740 22.050 88.870 1.00 55.34 222 ARG A C 1
ATOM 1787 O O . ARG A 1 222 ? 6.640 22.428 87.706 1.00 55.34 222 ARG A O 1
ATOM 1794 N N . LYS A 1 223 ? 7.346 22.775 89.810 1.00 52.91 223 LYS A N 1
ATOM 1795 C CA . LYS A 1 223 ? 8.398 23.734 89.514 1.00 52.91 223 LYS A CA 1
ATOM 1796 C C . LYS A 1 223 ? 9.516 22.988 88.806 1.00 52.91 223 LYS A C 1
ATOM 1798 O O . LYS A 1 223 ? 9.872 21.872 89.181 1.00 52.91 223 LYS A O 1
ATOM 1803 N N . GLU A 1 224 ? 10.098 23.653 87.826 1.00 57.53 224 GLU A N 1
ATOM 1804 C CA . GLU A 1 224 ? 11.412 23.301 87.319 1.00 57.53 224 GLU A CA 1
ATOM 1805 C C . GLU A 1 224 ? 12.426 23.482 88.457 1.00 57.53 224 GLU A C 1
ATOM 1807 O O . GLU A 1 224 ? 12.904 24.591 88.708 1.00 57.53 224 GLU A O 1
ATOM 1812 N N . GLU A 1 225 ? 12.754 22.403 89.171 1.00 45.34 225 GLU A N 1
ATOM 1813 C CA . GLU A 1 225 ? 13.992 22.381 89.942 1.00 45.34 225 GLU A CA 1
ATOM 1814 C C . GLU A 1 225 ? 15.148 22.313 88.950 1.00 45.34 225 GLU A C 1
ATOM 1816 O O . GLU A 1 225 ? 15.533 21.265 88.431 1.00 45.34 225 GLU A O 1
ATOM 1821 N N . GLN A 1 226 ? 15.642 23.511 88.643 1.00 41.44 226 GLN A N 1
ATOM 1822 C CA . GLN A 1 226 ? 16.863 23.763 87.902 1.00 41.44 226 GLN A CA 1
ATOM 1823 C C . GLN A 1 226 ? 17.968 22.861 88.451 1.00 41.44 226 GLN A C 1
ATOM 1825 O O . GLN A 1 226 ? 18.364 22.986 89.610 1.00 41.44 226 GLN A O 1
ATOM 1830 N N . ASN A 1 227 ? 18.446 21.946 87.605 1.00 37.94 227 ASN A N 1
ATOM 1831 C CA . ASN A 1 227 ? 19.502 21.005 87.947 1.00 37.94 227 ASN A CA 1
ATOM 1832 C C . ASN A 1 227 ? 20.688 21.741 88.582 1.00 37.94 227 ASN A C 1
ATOM 1834 O O . ASN A 1 227 ? 21.341 22.556 87.927 1.00 37.94 227 ASN A O 1
ATOM 1838 N N . ALA A 1 228 ? 20.994 21.412 89.838 1.00 40.22 228 ALA A N 1
ATOM 1839 C CA . ALA A 1 228 ? 22.223 21.836 90.489 1.00 40.22 228 ALA A CA 1
ATOM 1840 C C . ALA A 1 228 ? 23.412 21.146 89.800 1.00 40.22 228 ALA A C 1
ATOM 1842 O O . ALA A 1 228 ? 23.823 20.047 90.173 1.00 40.22 228 ALA A O 1
ATOM 1843 N N . SER A 1 229 ? 23.947 21.781 88.757 1.00 39.50 229 SER A N 1
ATOM 1844 C CA . SER A 1 229 ? 25.085 21.279 87.992 1.00 39.50 229 SER A CA 1
ATOM 1845 C C . SER A 1 229 ? 26.377 21.393 88.805 1.00 39.50 229 SER A C 1
ATOM 1847 O O . SER A 1 229 ? 27.125 22.366 88.685 1.00 39.50 229 SER A O 1
ATOM 1849 N N . ILE A 1 230 ? 26.654 20.386 89.633 1.00 44.41 230 ILE A N 1
ATOM 1850 C CA . ILE A 1 230 ? 27.975 20.189 90.233 1.00 44.41 230 ILE A CA 1
ATOM 1851 C C . ILE A 1 230 ? 28.858 19.523 89.173 1.00 44.41 230 ILE A C 1
ATOM 1853 O O . ILE A 1 230 ? 28.704 18.345 88.862 1.00 44.41 230 ILE A O 1
ATOM 1857 N N . SER A 1 231 ? 29.762 20.306 88.587 1.00 40.50 231 SER A N 1
ATOM 1858 C CA . SER A 1 231 ? 30.697 19.849 87.556 1.00 40.50 231 SER A CA 1
ATOM 1859 C C . SER A 1 231 ? 31.866 19.081 88.174 1.00 40.50 231 SER A C 1
ATOM 1861 O O . SER A 1 231 ? 32.718 19.693 88.819 1.00 40.50 231 SER A O 1
ATOM 1863 N N . ILE A 1 232 ? 31.933 17.763 87.953 1.00 44.16 232 ILE A N 1
ATOM 1864 C CA . ILE A 1 232 ? 33.149 16.960 88.158 1.00 44.16 232 ILE A CA 1
ATOM 1865 C C . ILE A 1 232 ? 33.264 15.910 87.037 1.00 44.16 232 ILE A C 1
ATOM 1867 O O . ILE A 1 232 ? 32.488 14.965 86.998 1.00 44.16 232 ILE A O 1
ATOM 1871 N N . SER A 1 233 ? 34.252 16.124 86.165 1.00 41.19 233 SER A N 1
ATOM 1872 C CA . SER A 1 233 ? 35.001 15.181 85.311 1.00 41.19 233 SER A CA 1
ATOM 1873 C C . SER A 1 233 ? 34.305 14.040 84.535 1.00 41.19 233 SER A C 1
ATOM 1875 O O . SER A 1 233 ? 33.744 13.114 85.103 1.00 41.19 233 SER A O 1
ATOM 1877 N N . ASP A 1 234 ? 34.585 14.043 83.226 1.00 38.59 234 ASP A N 1
ATOM 1878 C CA . ASP A 1 234 ? 34.642 12.909 82.286 1.00 38.59 234 ASP A CA 1
ATOM 1879 C C . ASP A 1 234 ? 33.368 12.111 81.905 1.00 38.59 234 ASP A C 1
ATOM 1881 O O . ASP A 1 234 ? 32.931 11.191 82.584 1.00 38.59 234 ASP A O 1
ATOM 1885 N N . LEU A 1 235 ? 32.944 12.369 80.656 1.00 44.16 235 LEU A N 1
ATOM 1886 C CA . LEU A 1 235 ? 32.281 11.481 79.679 1.00 44.16 235 LEU A CA 1
ATOM 1887 C C . LEU A 1 235 ? 30.865 10.883 79.926 1.00 44.16 235 LEU A C 1
ATOM 1889 O O . LEU A 1 235 ? 30.630 10.111 80.846 1.00 44.16 235 LEU A O 1
ATOM 1893 N N . ASN A 1 236 ? 30.062 11.014 78.844 1.00 42.09 236 ASN A N 1
ATOM 1894 C CA . ASN A 1 236 ? 29.117 10.028 78.257 1.00 42.09 236 ASN A CA 1
ATOM 1895 C C . ASN A 1 236 ? 27.716 9.812 78.903 1.00 42.09 236 ASN A C 1
ATOM 1897 O O . ASN A 1 236 ? 27.601 9.714 80.114 1.00 42.09 236 ASN A O 1
ATOM 1901 N N . ILE A 1 237 ? 26.587 9.669 78.168 1.00 48.41 237 ILE A N 1
ATOM 1902 C CA . ILE A 1 237 ? 26.252 9.809 76.718 1.00 48.41 237 ILE A CA 1
ATOM 1903 C C . ILE A 1 237 ? 24.909 10.573 76.570 1.00 48.41 237 ILE A C 1
ATOM 1905 O O . ILE A 1 237 ? 24.039 10.470 77.430 1.00 48.41 237 ILE A O 1
ATOM 1909 N N . TYR A 1 238 ? 24.700 11.277 75.449 1.00 48.31 238 TYR A N 1
ATOM 1910 C CA . TYR A 1 238 ? 23.399 11.825 75.020 1.00 48.31 238 TYR A CA 1
ATOM 1911 C C . TYR A 1 238 ? 22.367 10.707 74.742 1.00 48.31 238 TYR A C 1
ATOM 1913 O O . TYR A 1 238 ? 22.426 10.042 73.707 1.00 48.31 238 TYR A O 1
ATOM 1921 N N . ALA A 1 239 ? 21.412 10.498 75.649 1.00 47.41 239 ALA A N 1
ATOM 1922 C CA . ALA A 1 239 ? 20.348 9.498 75.512 1.00 47.41 239 ALA A CA 1
ATOM 1923 C C . ALA A 1 239 ? 19.078 10.061 74.835 1.00 47.41 239 ALA A C 1
ATOM 1925 O O . ALA A 1 239 ? 17.977 9.900 75.353 1.00 47.41 239 ALA A O 1
ATOM 1926 N N . ASP A 1 240 ? 19.228 10.713 73.676 1.00 53.72 240 ASP A N 1
ATOM 1927 C CA . ASP A 1 240 ? 18.096 11.169 72.849 1.00 53.72 240 ASP A CA 1
ATOM 1928 C C . ASP A 1 240 ? 18.416 11.109 71.343 1.00 53.72 240 ASP A C 1
ATOM 1930 O O . ASP A 1 240 ? 18.704 12.106 70.683 1.00 53.72 240 ASP A O 1
ATOM 1934 N N . SER A 1 241 ? 18.455 9.891 70.792 1.00 51.25 241 SER A N 1
ATOM 1935 C CA . SER A 1 241 ? 18.730 9.657 69.362 1.00 51.25 241 SER A CA 1
ATOM 1936 C C . SER A 1 241 ? 17.937 8.501 68.734 1.00 51.25 241 SER A C 1
ATOM 1938 O O . SER A 1 241 ? 18.172 8.140 67.582 1.00 51.25 241 SER A O 1
ATOM 1940 N N . ALA A 1 242 ? 16.944 7.953 69.447 1.00 47.41 242 ALA A N 1
ATOM 1941 C CA . ALA A 1 242 ? 16.069 6.891 68.937 1.00 47.41 242 ALA A CA 1
ATOM 1942 C C . ALA A 1 242 ? 14.760 7.411 68.301 1.00 47.41 242 ALA A C 1
ATOM 1944 O O . ALA A 1 242 ? 14.197 6.743 67.436 1.00 47.41 242 ALA A O 1
ATOM 1945 N N . ALA A 1 243 ? 14.277 8.598 68.690 1.00 50.06 243 ALA A N 1
ATOM 1946 C CA . ALA A 1 243 ? 12.985 9.128 68.231 1.00 50.06 243 ALA A CA 1
ATOM 1947 C C . ALA A 1 243 ? 13.054 9.901 66.894 1.00 50.06 243 ALA A C 1
ATOM 1949 O O . ALA A 1 243 ? 12.077 9.934 66.146 1.00 50.06 243 ALA A O 1
ATOM 1950 N N . GLY A 1 244 ? 14.200 10.508 66.562 1.00 54.41 244 GLY A N 1
ATOM 1951 C CA . GLY A 1 244 ? 14.318 11.427 65.419 1.00 54.41 244 GLY A CA 1
ATOM 1952 C C . GLY A 1 244 ? 14.371 10.774 64.029 1.00 54.41 244 GLY A C 1
ATOM 1953 O O . GLY A 1 244 ? 13.999 11.406 63.041 1.00 54.41 244 GLY A O 1
ATOM 1954 N N . LEU A 1 245 ? 14.810 9.514 63.922 1.00 53.00 245 LEU A N 1
ATOM 1955 C CA . LEU A 1 245 ? 15.101 8.882 62.623 1.00 53.00 245 LEU A CA 1
ATOM 1956 C C . LEU A 1 245 ? 13.878 8.283 61.903 1.00 53.00 245 LEU A C 1
ATOM 1958 O O . LEU A 1 245 ? 13.940 8.096 60.690 1.00 53.00 245 LEU A O 1
ATOM 1962 N N . MET A 1 246 ? 12.763 8.023 62.595 1.00 50.69 246 MET A N 1
ATOM 1963 C CA . MET A 1 246 ? 11.533 7.515 61.958 1.00 50.69 246 MET A CA 1
ATOM 1964 C C . MET A 1 246 ? 10.791 8.593 61.153 1.00 50.69 246 MET A C 1
ATOM 1966 O O . MET A 1 246 ? 10.341 8.331 60.039 1.00 50.69 246 MET A O 1
ATOM 1970 N N . ASN A 1 247 ? 10.698 9.821 61.673 1.00 55.12 247 ASN A N 1
ATOM 1971 C CA . ASN A 1 247 ? 9.894 10.876 61.042 1.00 55.12 247 ASN A CA 1
ATOM 1972 C C . ASN A 1 247 ? 10.499 11.389 59.722 1.00 55.12 247 ASN A C 1
ATOM 1974 O O . ASN A 1 247 ? 9.768 11.795 58.819 1.00 55.12 247 ASN A O 1
ATOM 1978 N N . HIS A 1 248 ? 11.826 11.330 59.573 1.00 54.19 248 HIS A N 1
ATOM 1979 C CA . HIS A 1 248 ? 12.512 11.934 58.428 1.00 54.19 248 HIS A CA 1
ATOM 1980 C C . HIS A 1 248 ? 12.364 11.157 57.105 1.00 54.19 248 HIS A C 1
ATOM 1982 O O . HIS A 1 248 ? 12.549 11.741 56.037 1.00 54.19 248 HIS A O 1
ATOM 1988 N N . TYR A 1 249 ? 12.002 9.868 57.157 1.00 54.94 249 TYR A N 1
ATOM 1989 C CA . TYR A 1 249 ? 11.749 9.054 55.959 1.00 54.94 249 TYR A CA 1
ATOM 1990 C C . TYR A 1 249 ? 10.343 9.246 55.382 1.00 54.94 249 TYR A C 1
ATOM 1992 O O . TYR A 1 249 ? 10.166 9.141 54.169 1.00 54.94 249 TYR A O 1
ATOM 2000 N N . GLN A 1 250 ? 9.348 9.553 56.218 1.00 52.84 250 GLN A N 1
ATOM 2001 C CA . GLN A 1 250 ? 7.959 9.651 55.766 1.00 52.84 250 GLN A CA 1
ATOM 2002 C C . GLN A 1 250 ? 7.705 10.934 54.955 1.00 52.84 250 GLN A C 1
ATOM 2004 O O . GLN A 1 250 ? 7.003 10.902 53.948 1.00 52.84 250 GLN A O 1
ATOM 2009 N N . GLN A 1 251 ? 8.348 12.044 55.332 1.00 51.47 251 GLN A N 1
ATOM 2010 C CA . GLN A 1 251 ? 8.117 13.361 54.725 1.00 51.47 251 GLN A CA 1
ATOM 2011 C C . GLN A 1 251 ? 8.723 13.528 53.315 1.00 51.47 251 GLN A C 1
ATOM 2013 O O . GLN A 1 251 ? 8.215 14.316 52.518 1.00 51.47 251 GLN A O 1
ATOM 2018 N N . ASN A 1 252 ? 9.771 12.772 52.964 1.00 48.28 252 ASN A N 1
ATOM 2019 C CA . ASN A 1 252 ? 10.402 12.861 51.636 1.00 48.28 252 ASN A CA 1
ATOM 2020 C C . ASN A 1 252 ? 9.610 12.151 50.522 1.00 48.28 252 ASN A C 1
ATOM 2022 O O . ASN A 1 252 ? 9.822 12.449 49.348 1.00 48.28 252 ASN A O 1
ATOM 2026 N N . ASN A 1 253 ? 8.701 11.229 50.856 1.00 51.78 253 ASN A N 1
ATOM 2027 C CA . ASN A 1 253 ? 7.975 10.448 49.848 1.00 51.78 253 ASN A CA 1
ATOM 2028 C C . ASN A 1 253 ? 6.742 11.175 49.276 1.00 51.78 253 ASN A C 1
ATOM 2030 O O . ASN A 1 253 ? 6.298 10.848 48.178 1.00 51.78 253 ASN A O 1
ATOM 2034 N N . GLU A 1 254 ? 6.205 12.183 49.972 1.00 50.28 254 GLU A N 1
ATOM 2035 C CA . GLU A 1 254 ? 5.020 12.929 49.516 1.00 50.28 254 GLU A CA 1
ATOM 2036 C C . GLU A 1 254 ? 5.339 14.041 48.497 1.00 50.28 254 GLU A C 1
ATOM 2038 O O . GLU A 1 254 ? 4.444 14.502 47.792 1.00 50.28 254 GLU A O 1
ATOM 2043 N N . GLN A 1 255 ? 6.607 14.448 48.350 1.00 51.34 255 GLN A N 1
ATOM 2044 C CA . GLN A 1 255 ? 7.008 15.503 47.400 1.00 51.34 255 GLN A CA 1
ATOM 2045 C C . GLN A 1 255 ? 7.328 15.000 45.978 1.00 51.34 255 GLN A C 1
ATOM 2047 O O . GLN A 1 255 ? 7.574 15.806 45.083 1.00 51.34 255 GLN A O 1
ATOM 2052 N N . LEU A 1 256 ? 7.310 13.684 45.735 1.00 50.53 256 LEU A N 1
ATOM 2053 C CA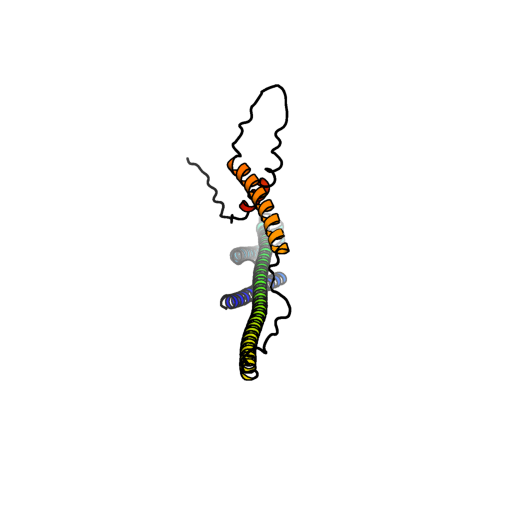 . LEU A 1 256 ? 7.716 13.078 44.455 1.00 50.53 256 LEU A CA 1
ATOM 2054 C C . LEU A 1 256 ? 6.561 12.771 43.481 1.00 50.53 256 LEU A C 1
ATOM 2056 O O . LEU A 1 256 ? 6.810 12.257 42.392 1.00 50.53 256 LEU A O 1
ATOM 2060 N N . THR A 1 257 ? 5.308 13.091 43.823 1.00 50.62 257 THR A N 1
ATOM 2061 C CA . THR A 1 257 ? 4.122 12.730 43.011 1.00 50.62 257 THR A CA 1
ATOM 2062 C C . THR A 1 257 ? 3.436 13.906 42.300 1.00 50.62 257 THR A C 1
ATOM 2064 O O . THR A 1 257 ? 2.465 13.691 41.575 1.00 50.62 257 THR A O 1
ATOM 2067 N N . SER A 1 258 ? 3.937 15.140 42.442 1.00 54.59 258 SER A N 1
ATOM 2068 C CA . SER A 1 258 ? 3.271 16.365 41.961 1.00 54.59 258 SER A CA 1
ATOM 2069 C C . SER A 1 258 ? 4.112 17.239 41.014 1.00 54.59 258 SER A C 1
ATOM 2071 O O . SER A 1 258 ? 4.200 18.454 41.175 1.00 54.59 258 SER A O 1
ATOM 2073 N N . SER A 1 259 ? 4.667 16.660 39.941 1.00 40.97 259 SER A N 1
ATOM 2074 C CA . SER A 1 259 ? 5.043 17.459 38.758 1.00 40.97 259 SER A CA 1
ATOM 2075 C C . SER A 1 259 ? 4.824 16.719 37.432 1.00 40.97 259 SER A C 1
ATOM 2077 O O . SER A 1 259 ? 5.220 15.571 37.253 1.00 40.97 259 SER A O 1
ATOM 2079 N N . SER A 1 260 ? 4.154 17.398 36.497 1.00 45.06 260 SER A N 1
ATOM 2080 C CA . SER A 1 260 ? 3.890 16.944 35.124 1.00 45.06 260 SER A CA 1
ATOM 2081 C C . SER A 1 260 ? 4.817 17.704 34.157 1.00 45.06 260 SER A C 1
ATOM 2083 O O . SER A 1 260 ? 5.178 18.844 34.463 1.00 45.06 260 SER A O 1
ATOM 2085 N N . PRO A 1 261 ? 5.250 17.130 33.018 1.00 52.19 261 PRO A N 1
ATOM 2086 C CA . PRO A 1 261 ? 6.362 17.685 32.247 1.00 52.19 261 PRO A CA 1
ATOM 2087 C C . PRO A 1 261 ? 5.960 18.843 31.318 1.00 52.19 261 PRO A C 1
ATOM 2089 O O . PRO A 1 261 ? 4.926 18.799 30.650 1.00 52.19 261 PRO A O 1
ATOM 2092 N N . GLN A 1 262 ? 6.845 19.837 31.194 1.00 44.97 262 GLN A N 1
ATOM 2093 C CA . GLN A 1 262 ? 6.800 20.888 30.167 1.00 44.97 262 GLN A CA 1
ATOM 2094 C C . GLN A 1 262 ? 8.133 20.975 29.387 1.00 44.97 262 GLN A C 1
ATOM 2096 O O . GLN A 1 262 ? 9.146 20.448 29.849 1.00 44.97 262 GLN A O 1
ATOM 2101 N N . PRO A 1 263 ? 8.128 21.532 28.157 1.00 45.97 263 PRO A N 1
ATOM 2102 C CA . PRO A 1 263 ? 9.111 21.182 27.130 1.00 45.97 263 PRO A CA 1
ATOM 2103 C C . PRO A 1 263 ? 10.441 21.944 27.206 1.00 45.97 263 PRO A C 1
ATOM 2105 O O . PRO A 1 263 ? 10.512 23.100 27.618 1.00 45.97 263 PRO A O 1
ATOM 2108 N N . LEU A 1 264 ? 11.492 21.296 26.697 1.00 41.12 264 LEU A N 1
ATOM 2109 C CA . LEU A 1 264 ? 12.832 21.859 26.535 1.00 41.12 264 LEU A CA 1
ATOM 2110 C C . LEU A 1 264 ? 12.865 22.948 25.450 1.00 41.12 264 LEU A C 1
ATOM 2112 O O . LEU A 1 264 ? 12.771 22.650 24.260 1.00 41.12 264 LEU A O 1
ATOM 2116 N N . GLY A 1 265 ? 13.091 24.196 25.859 1.00 41.62 265 GLY A N 1
ATOM 2117 C CA . GLY A 1 265 ? 13.662 25.235 25.003 1.00 41.62 265 GLY A CA 1
ATOM 2118 C C . GLY A 1 265 ? 15.155 25.374 25.298 1.00 41.62 265 GLY A C 1
ATOM 2119 O O . GLY A 1 265 ? 15.523 25.639 26.440 1.00 41.62 265 GLY A O 1
ATOM 2120 N N . ILE A 1 266 ? 16.018 25.197 24.293 1.00 45.84 266 ILE A N 1
ATOM 2121 C CA . ILE A 1 266 ? 17.471 25.378 24.438 1.00 45.84 266 ILE A CA 1
ATOM 2122 C C . ILE A 1 266 ? 17.888 26.672 23.737 1.00 45.84 266 ILE A C 1
ATOM 2124 O O . ILE A 1 266 ? 17.588 26.891 22.567 1.00 45.84 266 ILE A O 1
ATOM 2128 N N . SER A 1 267 ? 18.583 27.522 24.489 1.00 45.50 267 SER A N 1
ATOM 2129 C CA . SER A 1 267 ? 19.153 28.800 24.062 1.00 45.50 267 SER A CA 1
ATOM 2130 C C . SER A 1 267 ? 20.663 28.669 23.873 1.00 45.50 267 SER A C 1
ATOM 2132 O O . SER A 1 267 ? 21.303 28.091 24.745 1.00 45.50 267 SER A O 1
ATOM 2134 N N . THR A 1 268 ? 21.213 29.250 22.799 1.00 46.78 268 THR A N 1
ATOM 2135 C CA . THR A 1 268 ? 22.577 29.824 22.672 1.00 46.78 268 THR A CA 1
ATOM 2136 C C . THR A 1 268 ? 22.806 30.314 21.227 1.00 46.78 268 THR A C 1
ATOM 2138 O O . THR A 1 268 ? 22.190 29.782 20.313 1.00 46.78 268 THR A O 1
ATOM 2141 N N . LYS A 1 269 ? 23.707 31.254 20.893 1.00 44.91 269 LYS A N 1
ATOM 2142 C CA . LYS A 1 269 ? 24.309 32.432 21.568 1.00 44.91 269 LYS A CA 1
ATOM 2143 C C . LYS A 1 269 ? 25.176 33.161 20.503 1.00 44.91 269 LYS A C 1
ATOM 2145 O O . LYS A 1 269 ? 25.639 32.511 19.578 1.00 44.91 269 LYS A O 1
ATOM 2150 N N . GLN A 1 270 ? 25.491 34.443 20.731 1.00 41.12 270 GLN A N 1
ATOM 2151 C CA . GLN A 1 270 ? 26.661 35.183 20.196 1.00 41.12 270 GLN A CA 1
ATOM 2152 C C . GLN A 1 270 ? 26.677 35.710 18.734 1.00 41.12 270 GLN A C 1
ATOM 2154 O O . GLN A 1 270 ? 26.750 34.963 17.767 1.00 41.12 270 GLN A O 1
ATOM 2159 N N . LEU A 1 271 ? 26.734 37.052 18.656 1.00 41.69 271 LEU A N 1
ATOM 2160 C CA . LEU A 1 271 ? 27.497 37.885 17.699 1.00 41.69 271 LEU A CA 1
ATOM 2161 C C . LEU A 1 271 ? 29.014 37.534 17.734 1.00 41.69 271 LEU A C 1
ATOM 2163 O O . LEU A 1 271 ? 29.428 36.879 18.701 1.00 41.69 271 LEU A O 1
ATOM 2167 N N . PRO A 1 272 ? 29.878 38.003 16.803 1.00 55.19 272 PRO A N 1
ATOM 2168 C CA . PRO A 1 272 ? 29.762 39.198 15.943 1.00 55.19 272 PRO A CA 1
ATOM 2169 C C . PRO A 1 272 ? 29.162 38.976 14.548 1.00 55.19 272 PRO A C 1
ATOM 2171 O O . PRO A 1 272 ? 29.340 37.874 13.989 1.00 55.19 272 PRO A O 1
#

Sequence (272 aa):
MARFRALNKSFNAASEEAVKSKARLDAVNKAIARGKTVVPAEDQKGMRVLELRLQKLHEQLAEFDKKYTRNYLALNPSLNVLPKQIEDLKREIQSKRNFGQNIALSDAQQDYNAARQSLAVIKRQLNDHKRQATEFSSKFAEHEALLTDLEGLEKLQRTTEERLVQIEAKQTEKFPQVKIIERAFHPHKPFSPNYTQNAIIAIVGSIVLGLFCVWAVEYLTRKEEQNASISISDLNIYADSAAGLMNHYQQNNEQLTSSSPQPLGISTKQLP

Foldseek 3Di:
DVVLVVLVVLLVVLVVQLVVLVVLLVVLVVCVVVVHQQADPVCVVVLVVLVVVLVVLVVVVVVVCVPDPPVRLVPDPVNVPSVVVNVVSVVVSVVNSVVRSVVSNVVSVVSNVVSVVSSVVSVVVSVVVVVVVVVVVVVVVVVVVVVVVVVVVVVVVVVVVVVVVVVVVVVCVVDPPPPCPDDDDDDDDDDDPPVVVVVVCVVVVVVVVVVVVVVVCCVVVPDPPPDPDPDDDDDDDPPPDPPPPPVVVVVVVVVPPDDDDDDDDDDDDDDD

Radius of gyration: 54.69 Å; chains: 1; bounding box: 96×48×157 Å